Protein AF-A0A9X0CI21-F1 (afdb_monomer)

Mean predicted aligned error: 13.17 Å

Sequence (193 aa):
MKWKICEPADLVSYDFPSFCSVNTGLNKTSPVLNCKDLKQKAPTRASGVYWIDPDGGSHGNAFQAYCDQQTDVPLSETQYEAMDGNLWRTIGDEFLIKSNINNWIACKFEDTRGIVRQISCKLVKQVSKQCAGVPNSLKIGHPYGPSLSGSTGVYYLFDGYTGEDWPVHDPCGKGQPNQLKGVANPHGNVFKR

Solvent-accessible surface area (backbone atoms only — not comparable to full-atom values): 11444 Å² total; per-residue (Å²): 133,88,86,83,91,81,81,95,77,92,83,87,89,90,88,83,77,94,64,76,83,72,61,60,16,74,38,59,94,33,45,23,54,37,54,66,53,40,40,72,78,40,65,85,48,71,56,45,77,28,20,30,26,76,83,72,69,75,51,86,77,38,42,80,43,79,29,74,50,59,51,58,76,56,92,47,92,86,46,76,59,55,47,40,73,70,58,54,70,72,65,47,65,36,36,35,38,46,34,79,24,22,45,21,35,40,32,31,66,48,101,62,101,58,75,66,35,46,30,56,50,43,75,73,42,71,61,39,74,74,43,79,62,61,43,42,34,40,44,60,86,46,98,63,39,42,34,34,23,39,98,69,32,34,31,37,41,74,32,89,46,86,87,64,84,63,61,29,43,6,29,67,18,64,63,42,93,55,34,42,76,95,56,81,82,74,52,69,49,81,45,79,62

pLDDT: mean 75.66, std 18.5, range [22.86, 96.94]

Radius of gyration: 19.43 Å; Cα contacts (8 Å, |Δi|>4): 382; chains: 1; bounding box: 43×48×56 Å

Structure (mmCIF, N/CA/C/O backbone):
data_AF-A0A9X0CI21-F1
#
_entry.id   AF-A0A9X0CI21-F1
#
loop_
_atom_site.group_PDB
_atom_site.id
_atom_site.type_symbol
_atom_site.label_atom_id
_atom_site.label_alt_id
_atom_site.label_comp_id
_atom_site.label_asym_id
_atom_site.label_entity_id
_atom_site.label_seq_id
_atom_site.pdbx_PDB_ins_code
_atom_site.Cartn_x
_atom_site.Cartn_y
_atom_site.Cartn_z
_atom_site.occupancy
_atom_site.B_iso_or_equiv
_atom_site.auth_seq_id
_atom_site.auth_comp_id
_atom_site.auth_asym_id
_atom_site.auth_atom_id
_atom_site.pdbx_PDB_model_num
ATOM 1 N N . MET A 1 1 ? 2.133 -9.269 -3.335 1.00 32.09 1 MET A N 1
ATOM 2 C CA . MET A 1 1 ? 3.587 -9.532 -3.480 1.00 32.09 1 MET A CA 1
ATOM 3 C C . MET A 1 1 ? 3.944 -10.816 -2.739 1.00 32.09 1 MET A C 1
ATOM 5 O O . MET A 1 1 ? 3.747 -10.849 -1.531 1.00 32.09 1 MET A O 1
ATOM 9 N N . LYS A 1 2 ? 4.398 -11.860 -3.450 1.00 26.00 2 LYS A N 1
ATOM 10 C CA . LYS A 1 2 ? 5.177 -13.027 -2.968 1.00 26.00 2 LYS A CA 1
ATOM 11 C C . LYS A 1 2 ? 5.445 -13.986 -4.144 1.00 26.00 2 LYS A C 1
ATOM 13 O O . LYS A 1 2 ? 4.752 -13.924 -5.151 1.00 26.00 2 LYS A O 1
ATOM 18 N N . TRP A 1 3 ? 6.480 -14.810 -4.009 1.00 24.28 3 TRP A N 1
ATOM 19 C CA . TRP A 1 3 ? 7.202 -15.536 -5.063 1.00 24.28 3 TRP A CA 1
ATOM 20 C C . TRP A 1 3 ? 6.944 -17.053 -5.031 1.00 24.28 3 TRP A C 1
ATOM 22 O O . TRP A 1 3 ? 6.635 -17.613 -3.980 1.00 24.28 3 TRP A O 1
ATOM 32 N N . LYS A 1 4 ? 7.118 -17.717 -6.182 1.00 22.86 4 LYS A N 1
ATOM 33 C CA . LYS A 1 4 ? 7.160 -19.180 -6.349 1.00 22.86 4 LYS A CA 1
ATOM 34 C C . LYS A 1 4 ? 8.158 -19.522 -7.465 1.00 22.86 4 LYS A C 1
ATOM 36 O O . LYS A 1 4 ? 8.262 -18.773 -8.430 1.00 22.86 4 LYS A O 1
ATOM 41 N N . ILE A 1 5 ? 8.887 -20.626 -7.317 1.00 24.45 5 ILE A N 1
ATOM 42 C CA . ILE A 1 5 ? 9.798 -21.170 -8.335 1.00 24.45 5 ILE A CA 1
ATOM 43 C C . ILE A 1 5 ? 8.998 -22.169 -9.181 1.00 24.45 5 ILE A C 1
ATOM 45 O O . ILE A 1 5 ? 8.365 -23.059 -8.611 1.00 24.45 5 ILE A O 1
ATOM 49 N N . CYS A 1 6 ? 9.016 -22.019 -10.507 1.00 25.72 6 CYS A N 1
ATOM 50 C CA . CYS A 1 6 ? 8.524 -23.027 -11.450 1.00 25.72 6 CYS A CA 1
ATOM 51 C C . CYS A 1 6 ? 9.632 -23.377 -12.452 1.00 25.72 6 CYS A C 1
ATOM 53 O O . CYS A 1 6 ? 10.374 -22.500 -12.896 1.00 25.72 6 CYS A O 1
ATOM 55 N N . GLU A 1 7 ? 9.745 -24.673 -12.737 1.00 24.59 7 GLU A N 1
ATOM 56 C CA . GLU A 1 7 ? 10.799 -25.323 -13.521 1.00 24.59 7 GLU A CA 1
ATOM 57 C C . GLU A 1 7 ? 10.553 -25.267 -15.047 1.00 24.59 7 GLU A C 1
ATOM 59 O O . GLU A 1 7 ? 9.430 -25.004 -15.482 1.00 24.59 7 GLU A O 1
ATOM 64 N N . PRO A 1 8 ? 11.596 -25.479 -15.876 1.00 30.31 8 PRO A N 1
ATOM 65 C CA . PRO A 1 8 ? 11.581 -25.135 -17.295 1.00 30.31 8 PRO A CA 1
ATOM 66 C C . PRO A 1 8 ? 11.085 -26.296 -18.171 1.00 30.31 8 PRO A C 1
ATOM 68 O O . PRO A 1 8 ? 11.867 -27.183 -18.505 1.00 30.31 8 PRO A O 1
ATOM 71 N N . ALA A 1 9 ? 9.813 -26.289 -18.589 1.00 29.08 9 ALA A N 1
ATOM 72 C CA . ALA A 1 9 ? 9.318 -27.270 -19.570 1.00 29.08 9 ALA A CA 1
ATOM 73 C C . ALA A 1 9 ? 8.378 -26.739 -20.676 1.00 29.08 9 ALA A C 1
ATOM 75 O O . ALA A 1 9 ? 8.116 -27.473 -21.623 1.00 29.08 9 ALA A O 1
ATOM 76 N N . ASP A 1 10 ? 7.934 -25.479 -20.659 1.00 35.75 10 ASP A N 1
ATOM 77 C CA . ASP A 1 10 ? 6.819 -25.050 -21.530 1.00 35.75 10 ASP A CA 1
ATOM 78 C C . ASP A 1 10 ? 7.222 -24.198 -22.754 1.00 35.75 10 ASP A C 1
ATOM 80 O O . ASP A 1 10 ? 6.633 -23.149 -23.009 1.00 35.75 10 ASP A O 1
ATOM 84 N N . LEU A 1 11 ? 8.215 -24.619 -23.549 1.00 33.78 11 LEU A N 1
ATOM 85 C CA . LEU A 1 11 ? 8.591 -23.907 -24.785 1.00 33.78 11 LEU A CA 1
ATOM 86 C C . LEU A 1 11 ? 8.573 -24.811 -26.024 1.00 33.78 11 LEU A C 1
ATOM 88 O O . LEU A 1 11 ? 9.593 -25.420 -26.331 1.00 33.78 11 LEU A O 1
ATOM 92 N N . VAL A 1 12 ? 7.483 -24.801 -26.808 1.00 35.25 12 VAL A N 1
ATOM 93 C CA . VAL A 1 12 ? 7.583 -25.017 -28.267 1.00 35.25 12 VAL A CA 1
ATOM 94 C C . VAL A 1 12 ? 6.461 -24.333 -29.073 1.00 35.25 12 VAL A C 1
ATOM 96 O O . VAL A 1 12 ? 5.280 -24.607 -28.872 1.00 35.25 12 VAL A O 1
ATOM 99 N N . SER A 1 13 ? 6.888 -23.564 -30.083 1.00 30.58 13 SER A N 1
ATOM 100 C CA . SER A 1 13 ? 6.368 -23.474 -31.468 1.00 30.58 13 SER A CA 1
ATOM 101 C C . SER A 1 13 ? 5.940 -22.087 -31.987 1.00 30.58 13 SER A C 1
ATOM 103 O O . SER A 1 13 ? 5.647 -21.171 -31.228 1.00 30.58 13 SER A O 1
ATOM 105 N N . TYR A 1 14 ? 6.065 -21.950 -33.312 1.00 35.56 14 TYR A N 1
ATOM 106 C CA . TYR A 1 14 ? 6.518 -20.797 -34.096 1.00 35.56 14 TYR A CA 1
ATOM 107 C C . TYR A 1 14 ? 5.378 -20.009 -34.767 1.00 35.56 14 TYR A C 1
ATOM 109 O O . TYR A 1 14 ? 4.447 -20.628 -35.268 1.00 35.56 14 TYR A O 1
ATOM 117 N N . ASP A 1 15 ? 5.500 -18.673 -34.814 1.00 35.25 15 ASP A N 1
ATOM 118 C CA . ASP A 1 15 ? 5.415 -17.780 -36.000 1.00 35.25 15 ASP A CA 1
ATOM 119 C C . ASP A 1 15 ? 4.960 -16.350 -35.620 1.00 35.25 15 ASP A C 1
ATOM 121 O O . ASP A 1 15 ? 4.233 -16.181 -34.647 1.00 35.25 15 ASP A O 1
ATOM 125 N N . PHE A 1 16 ? 5.380 -15.349 -36.420 1.00 29.05 16 PHE A N 1
ATOM 126 C CA . PHE A 1 16 ? 5.084 -13.887 -36.422 1.00 29.05 16 PHE A CA 1
ATOM 127 C C . PHE A 1 16 ? 6.253 -12.929 -36.056 1.00 29.05 16 PHE A C 1
ATOM 129 O O . PHE A 1 16 ? 7.199 -13.317 -35.375 1.00 29.05 16 PHE A O 1
ATOM 136 N N . PRO A 1 17 ? 6.275 -11.713 -36.660 1.00 34.09 17 PRO A N 1
ATOM 137 C CA . PRO A 1 17 ? 7.433 -11.093 -37.308 1.00 34.09 17 PRO A CA 1
ATOM 138 C C . PRO A 1 17 ? 8.484 -10.611 -36.313 1.00 34.09 17 PRO A C 1
ATOM 140 O O . PRO A 1 17 ? 8.159 -10.318 -35.171 1.00 34.09 17 PRO A O 1
ATOM 143 N N . SER A 1 18 ? 9.727 -10.495 -36.791 1.00 36.78 18 SER A N 1
ATOM 144 C CA . SER A 1 18 ? 10.944 -10.082 -36.076 1.00 36.78 18 SER A CA 1
ATOM 145 C C . SER A 1 18 ? 10.755 -8.931 -35.070 1.00 36.78 18 SER A C 1
ATOM 147 O O . SER A 1 18 ? 11.157 -7.794 -35.313 1.00 36.78 18 SER A O 1
ATOM 149 N N . PHE A 1 19 ? 10.234 -9.244 -33.889 1.00 38.03 19 PHE A N 1
ATOM 150 C CA . PHE A 1 19 ? 10.570 -8.545 -32.666 1.00 38.03 19 PHE A CA 1
ATOM 151 C C . PHE A 1 19 ? 11.939 -9.082 -32.279 1.00 38.03 19 PHE A C 1
ATOM 153 O O . PHE A 1 19 ? 12.081 -10.275 -32.013 1.00 38.03 19 PHE A O 1
ATOM 160 N N . CYS A 1 20 ? 12.965 -8.227 -32.274 1.00 32.81 20 CYS A N 1
ATOM 161 C CA . CYS A 1 20 ? 14.177 -8.546 -31.531 1.00 32.81 20 CYS A CA 1
ATOM 162 C C . CYS A 1 20 ? 13.730 -9.082 -30.171 1.00 32.81 20 CYS A C 1
ATOM 164 O O . CYS A 1 20 ? 12.991 -8.393 -29.467 1.00 32.81 20 CYS A O 1
ATOM 166 N N . SER A 1 21 ? 14.126 -10.303 -29.815 1.00 46.44 21 SER A N 1
ATOM 167 C CA . SER A 1 21 ? 13.971 -10.806 -28.456 1.00 46.44 21 SER A CA 1
ATOM 168 C C . SER A 1 21 ? 14.761 -9.872 -27.550 1.00 46.44 21 SER A C 1
ATOM 170 O O . SER A 1 21 ? 15.965 -10.030 -27.360 1.00 46.44 21 SER A O 1
ATOM 172 N N . VAL A 1 22 ? 14.096 -8.829 -27.054 1.00 54.47 22 VAL A N 1
ATOM 173 C CA . VAL A 1 22 ? 14.652 -7.870 -26.112 1.00 54.47 22 VAL A CA 1
ATOM 174 C C . VAL A 1 22 ? 14.866 -8.668 -24.830 1.00 54.47 22 VAL A C 1
ATOM 176 O O . VAL A 1 22 ? 13.959 -8.817 -24.012 1.00 54.47 22 VAL A O 1
ATOM 179 N N . ASN A 1 23 ? 16.056 -9.253 -24.674 1.00 65.75 23 ASN A N 1
ATOM 180 C CA . ASN A 1 23 ? 16.485 -9.981 -23.472 1.00 65.75 23 ASN A CA 1
ATOM 181 C C . ASN A 1 23 ? 16.651 -9.050 -22.253 1.00 65.75 23 ASN A C 1
ATOM 183 O O . ASN A 1 23 ? 17.141 -9.465 -21.204 1.00 65.75 23 ASN A O 1
ATOM 187 N N . THR A 1 24 ? 16.235 -7.789 -22.377 1.00 77.06 24 THR A N 1
ATOM 188 C CA . THR A 1 24 ? 16.263 -6.789 -21.317 1.00 77.06 24 THR A CA 1
ATOM 189 C C . THR A 1 24 ? 15.336 -7.189 -20.173 1.00 77.06 24 THR A C 1
ATOM 191 O O . THR A 1 24 ? 14.227 -7.686 -20.373 1.00 77.06 24 THR A O 1
ATOM 194 N N . GLY A 1 25 ? 15.833 -7.007 -18.957 1.00 80.12 25 GLY A N 1
ATOM 195 C CA . GLY A 1 25 ? 15.203 -7.425 -17.717 1.00 80.12 25 GLY A CA 1
ATOM 196 C C . GLY A 1 25 ? 15.332 -8.921 -17.417 1.00 80.12 25 GLY A C 1
ATOM 197 O O . GLY A 1 25 ? 14.975 -9.319 -16.318 1.00 80.12 25 GLY A O 1
ATOM 198 N N . LEU A 1 26 ? 15.837 -9.778 -18.314 1.00 87.56 26 LEU A N 1
ATOM 199 C CA . LEU A 1 26 ? 15.910 -11.226 -18.040 1.00 87.56 26 LEU A CA 1
ATOM 200 C C . LEU A 1 26 ? 17.161 -11.660 -17.274 1.00 87.56 26 LEU A C 1
ATOM 202 O O . LEU A 1 26 ? 17.156 -12.712 -16.638 1.00 87.56 26 LEU A O 1
ATOM 206 N N . ASN A 1 27 ? 18.230 -10.867 -17.310 1.00 87.38 27 ASN A N 1
ATOM 207 C CA . ASN A 1 27 ? 19.481 -11.181 -16.628 1.00 87.38 27 ASN A CA 1
ATOM 208 C C . ASN A 1 27 ? 20.148 -9.919 -16.063 1.00 87.38 27 ASN A C 1
ATOM 210 O O . ASN A 1 27 ? 19.870 -8.800 -16.496 1.00 87.38 27 ASN A O 1
ATOM 214 N N . LYS A 1 28 ? 21.063 -10.123 -15.108 1.00 88.06 28 LYS A N 1
ATOM 215 C CA . LYS A 1 28 ? 21.782 -9.043 -14.418 1.00 88.06 28 LYS A CA 1
ATOM 216 C C . LYS A 1 28 ? 22.636 -8.192 -15.355 1.00 88.06 28 LYS A C 1
ATOM 218 O O . LYS A 1 28 ? 22.868 -7.030 -15.071 1.00 88.06 28 LYS A O 1
ATOM 223 N N . THR A 1 29 ? 23.103 -8.760 -16.462 1.00 87.44 29 THR A N 1
ATOM 224 C CA . THR A 1 29 ? 23.921 -8.062 -17.466 1.00 87.44 29 THR A CA 1
ATOM 225 C C . THR A 1 29 ? 23.095 -7.239 -18.455 1.00 87.44 29 THR A C 1
ATOM 227 O O . THR A 1 29 ? 23.652 -6.590 -19.333 1.00 87.44 29 THR A O 1
ATOM 230 N N . SER A 1 30 ? 21.767 -7.282 -18.367 1.00 87.25 30 SER A N 1
ATOM 231 C CA . SER A 1 30 ? 20.859 -6.518 -19.222 1.00 87.25 30 SER A CA 1
ATOM 232 C C . SER A 1 30 ? 19.630 -6.071 -18.427 1.00 87.25 30 SER A C 1
ATOM 234 O O . SER A 1 30 ? 18.512 -6.445 -18.789 1.00 87.25 30 SER A O 1
ATOM 236 N N . PRO A 1 31 ? 19.796 -5.314 -17.328 1.00 88.69 31 PRO A N 1
ATOM 237 C CA . PRO A 1 31 ? 18.670 -4.847 -16.536 1.00 88.69 31 PRO A CA 1
ATOM 238 C C . PRO A 1 31 ? 17.878 -3.763 -17.284 1.00 88.69 31 PRO A C 1
ATOM 240 O O . PRO A 1 31 ? 18.378 -3.108 -18.199 1.00 88.69 31 PRO A O 1
ATOM 243 N N . VAL A 1 32 ? 16.618 -3.577 -16.905 1.00 87.88 32 VAL A N 1
ATOM 244 C CA . VAL A 1 32 ? 15.828 -2.390 -17.278 1.00 87.88 32 VAL A CA 1
ATOM 245 C C . VAL A 1 32 ? 15.965 -1.313 -16.209 1.00 87.88 32 VAL A C 1
ATOM 247 O O . VAL A 1 32 ? 16.227 -1.629 -15.055 1.00 87.88 32 VAL A O 1
ATOM 250 N N . LEU A 1 33 ? 15.694 -0.050 -16.542 1.00 83.88 33 LEU A N 1
ATOM 251 C CA . LEU A 1 33 ? 15.737 1.022 -15.535 1.00 83.88 33 LEU A CA 1
ATOM 252 C C . LEU A 1 33 ? 14.663 0.842 -14.453 1.00 83.88 33 LEU A C 1
ATOM 254 O O . LEU A 1 33 ? 14.859 1.146 -13.283 1.00 83.88 33 LEU A O 1
ATOM 258 N N . ASN A 1 34 ? 13.484 0.370 -14.852 1.00 83.25 34 ASN A N 1
ATOM 259 C CA . ASN A 1 34 ? 12.353 0.072 -13.979 1.00 83.25 34 ASN A CA 1
ATOM 260 C C . ASN A 1 34 ? 11.300 -0.723 -14.765 1.00 83.25 34 ASN A C 1
ATOM 262 O O . ASN A 1 34 ? 11.395 -0.909 -15.978 1.00 83.25 34 ASN A O 1
ATOM 266 N N . CYS A 1 35 ? 10.250 -1.174 -14.085 1.00 84.44 35 CYS A N 1
ATOM 267 C CA . CYS A 1 35 ? 9.180 -1.948 -14.714 1.00 84.44 35 CYS A CA 1
ATOM 268 C C . CYS A 1 35 ? 8.395 -1.178 -15.789 1.00 84.44 35 CYS A C 1
ATOM 270 O O . CYS A 1 35 ? 7.867 -1.795 -16.716 1.00 84.44 35 CYS A O 1
ATOM 272 N N . LYS A 1 36 ? 8.353 0.159 -15.707 1.00 81.50 36 LYS A N 1
ATOM 273 C CA . LYS A 1 36 ? 7.734 1.009 -16.733 1.00 81.50 36 LYS A CA 1
ATOM 274 C C . LYS A 1 36 ? 8.590 1.052 -18.002 1.00 81.50 36 LYS A C 1
ATOM 276 O O . LYS A 1 36 ? 8.045 0.937 -19.094 1.00 81.50 36 LYS A O 1
ATOM 281 N N . ASP A 1 37 ? 9.909 1.155 -17.857 1.00 82.44 37 ASP A N 1
ATOM 282 C CA . ASP A 1 37 ? 10.872 1.035 -18.958 1.00 82.44 37 ASP A CA 1
ATOM 283 C C . ASP A 1 37 ? 10.754 -0.336 -19.649 1.00 82.44 37 ASP A C 1
ATOM 285 O O . ASP A 1 37 ? 10.684 -0.411 -20.876 1.00 82.44 37 ASP A O 1
ATOM 289 N N . LEU A 1 38 ? 10.600 -1.414 -18.869 1.00 83.94 38 LEU A N 1
ATOM 290 C CA . LEU A 1 38 ? 10.323 -2.751 -19.406 1.00 83.94 38 LEU A CA 1
ATOM 291 C C . LEU A 1 38 ? 9.031 -2.802 -20.226 1.00 83.94 38 LEU A C 1
ATOM 293 O O . LEU A 1 38 ? 9.052 -3.333 -21.333 1.00 83.94 38 LEU A O 1
ATOM 297 N N . LYS A 1 39 ? 7.931 -2.218 -19.731 1.00 81.06 39 LYS A N 1
ATOM 298 C CA . LYS A 1 39 ? 6.647 -2.196 -20.454 1.00 81.06 39 LYS A CA 1
ATOM 299 C C . LYS A 1 39 ? 6.743 -1.434 -21.772 1.00 81.06 39 LYS A C 1
ATOM 301 O O . LYS A 1 39 ? 6.116 -1.819 -22.751 1.00 81.06 39 LYS A O 1
ATOM 306 N N . GLN A 1 40 ? 7.522 -0.356 -21.809 1.00 79.12 40 GLN A N 1
ATOM 307 C CA . GLN A 1 40 ? 7.718 0.438 -23.023 1.00 79.12 40 GLN A CA 1
ATOM 308 C C . GLN A 1 40 ? 8.583 -0.294 -24.052 1.00 79.12 40 GLN A C 1
ATOM 310 O O . GLN A 1 40 ? 8.248 -0.313 -25.234 1.00 79.12 40 GLN A O 1
ATOM 315 N N . LYS A 1 41 ? 9.680 -0.915 -23.604 1.00 79.06 41 LYS A N 1
ATOM 316 C CA . LYS A 1 41 ? 10.631 -1.623 -24.474 1.00 79.06 41 LYS A CA 1
ATOM 317 C C . LYS A 1 41 ? 10.140 -3.002 -24.911 1.00 79.06 41 LYS A C 1
ATOM 319 O O . LYS A 1 41 ? 10.513 -3.464 -25.985 1.00 79.06 41 LYS A O 1
ATOM 324 N N . ALA A 1 42 ? 9.322 -3.660 -24.094 1.00 81.06 42 ALA A N 1
ATOM 325 C CA . ALA A 1 42 ? 8.779 -4.985 -24.362 1.00 81.06 42 ALA A CA 1
ATOM 326 C C . ALA A 1 42 ? 7.291 -5.077 -23.946 1.00 81.06 42 ALA A C 1
ATOM 328 O O . ALA A 1 42 ? 6.963 -5.748 -22.965 1.00 81.06 42 ALA A O 1
ATOM 329 N N . PRO A 1 43 ? 6.366 -4.441 -24.695 1.00 78.62 43 PRO A N 1
ATOM 330 C CA . PRO A 1 43 ? 4.954 -4.312 -24.304 1.00 78.62 43 PRO A CA 1
ATOM 331 C C . PRO A 1 43 ? 4.204 -5.635 -24.137 1.00 78.62 43 PRO A C 1
ATOM 333 O O . PRO A 1 43 ? 3.231 -5.699 -23.381 1.00 78.62 43 PRO A O 1
ATOM 336 N N . THR A 1 44 ? 4.657 -6.677 -24.837 1.00 80.25 44 THR A N 1
ATOM 337 C CA . THR A 1 44 ? 4.085 -8.029 -24.827 1.00 80.25 44 THR A CA 1
ATOM 338 C C . THR A 1 44 ? 4.626 -8.909 -23.702 1.00 80.25 44 THR A C 1
ATOM 340 O O . THR A 1 44 ? 4.145 -10.029 -23.536 1.00 80.25 44 THR A O 1
ATOM 343 N N . ARG A 1 45 ? 5.618 -8.450 -22.922 1.00 81.81 45 ARG A N 1
ATOM 344 C CA . ARG A 1 45 ? 6.127 -9.245 -21.802 1.00 81.81 45 ARG A CA 1
ATOM 345 C C . ARG A 1 45 ? 5.068 -9.385 -20.722 1.00 81.81 45 ARG A C 1
ATOM 347 O O . ARG A 1 45 ? 4.471 -8.405 -20.289 1.00 81.81 45 ARG A O 1
ATOM 354 N N . ALA A 1 46 ? 4.873 -10.623 -20.286 1.00 84.75 46 ALA A N 1
ATOM 355 C CA . ALA A 1 46 ? 3.995 -10.946 -19.177 1.00 84.75 46 ALA A CA 1
ATOM 356 C C . ALA A 1 46 ? 4.541 -10.383 -17.857 1.00 84.75 46 ALA A C 1
ATOM 358 O O . ALA A 1 46 ? 5.743 -10.119 -17.718 1.00 84.75 46 ALA A O 1
ATOM 359 N N . SER A 1 47 ? 3.656 -10.241 -16.872 1.00 81.62 47 SER A N 1
ATOM 360 C CA . SER A 1 47 ? 4.061 -9.937 -15.503 1.00 81.62 47 SER A CA 1
ATOM 361 C C . SER A 1 47 ? 5.009 -11.022 -14.984 1.00 81.62 47 SER A C 1
ATOM 363 O O . SER A 1 47 ? 4.862 -12.202 -15.305 1.00 81.62 47 SER A O 1
ATOM 365 N N . GLY A 1 48 ? 6.028 -10.634 -14.222 1.00 81.44 48 GLY A N 1
ATOM 366 C CA . GLY A 1 48 ? 7.085 -11.562 -13.826 1.00 81.44 48 GLY A CA 1
ATOM 367 C C . GLY A 1 48 ? 8.235 -10.891 -13.094 1.00 81.44 48 GLY A C 1
ATOM 368 O O . GLY A 1 48 ? 8.221 -9.684 -12.868 1.00 81.44 48 GLY A O 1
ATOM 369 N N . VAL A 1 49 ? 9.235 -11.677 -12.698 1.00 85.06 49 VAL A N 1
ATOM 370 C CA . VAL A 1 49 ? 10.439 -11.160 -12.038 1.00 85.06 49 VAL A CA 1
ATOM 371 C C . VAL A 1 49 ? 11.485 -10.785 -13.083 1.00 85.06 49 VAL A C 1
ATOM 373 O O . VAL A 1 49 ? 11.858 -11.614 -13.910 1.00 85.06 49 VAL A O 1
ATOM 376 N N . TYR A 1 50 ? 11.985 -9.554 -13.005 1.00 87.00 50 TYR A N 1
ATOM 377 C CA . TYR A 1 50 ? 12.954 -8.985 -13.937 1.00 87.00 50 TYR A CA 1
ATOM 378 C C . TYR A 1 50 ? 14.084 -8.262 -13.200 1.00 87.00 50 TYR A C 1
ATOM 380 O O . TYR A 1 50 ? 13.925 -7.848 -12.055 1.00 87.00 50 TYR A O 1
ATOM 388 N N . TRP A 1 51 ? 15.225 -8.105 -13.862 1.00 91.38 51 TRP A N 1
ATOM 389 C CA . TRP A 1 51 ? 16.383 -7.353 -13.394 1.00 91.38 51 TRP A CA 1
ATOM 390 C C . TRP A 1 51 ? 16.198 -5.859 -13.635 1.00 91.38 51 TRP A C 1
ATOM 392 O O . TRP A 1 51 ? 15.995 -5.432 -14.772 1.00 91.38 51 TRP A O 1
ATOM 402 N N . ILE A 1 52 ? 16.284 -5.090 -12.556 1.00 88.25 52 ILE A N 1
ATOM 403 C CA . ILE A 1 52 ? 16.107 -3.646 -12.506 1.00 88.25 52 ILE A CA 1
ATOM 404 C C . ILE A 1 52 ? 17.415 -2.986 -12.077 1.00 88.25 52 ILE A C 1
ATOM 406 O O . ILE A 1 52 ? 18.061 -3.439 -11.132 1.00 88.25 52 ILE A O 1
ATOM 410 N N . ASP A 1 53 ? 17.765 -1.902 -12.750 1.00 90.19 53 ASP A N 1
ATOM 411 C CA . ASP A 1 53 ? 18.913 -1.054 -12.463 1.00 90.19 53 ASP A CA 1
ATOM 412 C C . ASP A 1 53 ? 18.496 0.424 -12.558 1.00 90.19 53 ASP A C 1
ATOM 414 O O . ASP A 1 53 ? 18.571 1.023 -13.632 1.00 90.19 53 ASP A O 1
ATOM 418 N N . PRO A 1 54 ? 17.972 1.009 -11.465 1.00 86.38 54 PRO A N 1
ATOM 419 C CA . PRO A 1 54 ? 17.381 2.344 -11.497 1.00 86.38 54 PRO A CA 1
ATOM 420 C C . PRO A 1 54 ? 18.357 3.479 -11.795 1.00 86.38 54 PRO A C 1
ATOM 422 O O . PRO A 1 54 ? 17.917 4.520 -12.282 1.00 86.38 54 PRO A O 1
ATOM 425 N N . ASP A 1 55 ? 19.646 3.311 -11.483 1.00 84.38 55 ASP A N 1
ATOM 426 C CA . ASP A 1 55 ? 20.652 4.348 -11.729 1.00 84.38 55 ASP A CA 1
ATOM 427 C C . ASP A 1 55 ? 21.246 4.274 -13.146 1.00 84.38 55 ASP A C 1
ATOM 429 O O . ASP A 1 55 ? 21.813 5.259 -13.624 1.00 84.38 55 ASP A O 1
ATOM 433 N N . GLY A 1 56 ? 21.053 3.143 -13.839 1.00 80.50 56 GLY A N 1
ATOM 434 C CA . GLY A 1 56 ? 21.491 2.923 -15.216 1.00 80.50 56 GLY A CA 1
ATOM 435 C C . GLY A 1 56 ? 23.011 2.901 -15.390 1.00 80.50 56 GLY A C 1
ATOM 436 O O . GLY A 1 56 ? 23.493 3.050 -16.515 1.00 80.50 56 GLY A O 1
ATOM 437 N N . GLY A 1 57 ? 23.756 2.776 -14.291 1.00 80.38 57 GLY A N 1
ATOM 438 C CA . GLY A 1 57 ? 25.206 2.782 -14.241 1.00 80.38 57 GLY A CA 1
ATOM 439 C C . GLY A 1 57 ? 25.790 1.377 -14.350 1.00 80.38 57 GLY A C 1
ATOM 440 O O . GLY A 1 57 ? 25.548 0.635 -15.301 1.00 80.38 57 GLY A O 1
ATOM 441 N N . SER A 1 58 ? 26.647 1.020 -13.395 1.00 86.62 58 SER A N 1
ATOM 442 C CA . SER A 1 58 ? 27.220 -0.325 -13.348 1.00 86.62 58 SER A CA 1
ATOM 443 C C . SER A 1 58 ? 26.175 -1.317 -12.860 1.00 86.62 58 SER A C 1
ATOM 445 O O . SER A 1 58 ? 25.763 -1.241 -11.712 1.00 86.62 58 SER A O 1
ATOM 447 N N . HIS A 1 59 ? 25.882 -2.352 -13.646 1.00 85.94 59 HIS A N 1
ATOM 448 C CA . HIS A 1 59 ? 24.885 -3.372 -13.293 1.00 85.94 59 HIS A CA 1
ATOM 449 C C . HIS A 1 59 ? 25.242 -4.240 -12.067 1.00 85.94 59 HIS A C 1
ATOM 451 O O . HIS A 1 59 ? 24.526 -5.185 -11.726 1.00 85.94 59 HIS A O 1
ATOM 457 N N . GLY A 1 60 ? 26.359 -3.964 -11.384 1.00 85.38 60 GLY A N 1
ATOM 458 C CA . GLY A 1 60 ? 26.756 -4.643 -10.152 1.00 85.38 60 GLY A CA 1
ATOM 459 C C . GLY A 1 60 ? 25.705 -4.539 -9.041 1.00 85.38 60 GLY A C 1
ATOM 460 O O . GLY A 1 60 ? 25.531 -5.504 -8.288 1.00 85.38 60 GLY A O 1
ATOM 461 N N . ASN A 1 61 ? 24.968 -3.427 -8.991 1.00 81.75 61 ASN A N 1
ATOM 462 C CA . ASN A 1 61 ? 23.889 -3.157 -8.035 1.00 81.75 61 ASN A CA 1
ATOM 463 C C . ASN A 1 61 ? 22.478 -3.476 -8.569 1.00 81.75 61 ASN A C 1
ATOM 465 O O . ASN A 1 61 ? 21.508 -3.303 -7.831 1.00 81.75 61 ASN A O 1
ATOM 469 N N . ALA A 1 62 ? 22.350 -3.979 -9.801 1.00 86.62 62 ALA A N 1
ATOM 470 C CA . ALA A 1 62 ? 21.062 -4.395 -10.338 1.00 86.62 62 ALA A CA 1
ATOM 471 C C . ALA A 1 62 ? 20.442 -5.508 -9.476 1.00 86.62 62 ALA A C 1
ATOM 473 O O . ALA A 1 62 ? 21.141 -6.409 -8.991 1.00 86.62 62 ALA A O 1
ATOM 474 N N . PHE A 1 63 ? 19.121 -5.469 -9.318 1.00 83.00 63 PHE A N 1
ATOM 475 C CA . PHE A 1 63 ? 18.363 -6.368 -8.448 1.00 83.00 63 PHE A CA 1
ATOM 476 C C . PHE A 1 63 ? 17.103 -6.894 -9.134 1.00 83.00 63 PHE A C 1
ATOM 478 O O . PHE A 1 63 ? 16.618 -6.320 -10.103 1.00 83.00 63 PHE A O 1
ATOM 485 N N . GLN A 1 64 ? 16.555 -8.000 -8.636 1.00 86.31 64 GLN A N 1
ATOM 486 C CA . GLN A 1 64 ? 15.316 -8.559 -9.167 1.00 86.31 64 GLN A CA 1
ATOM 487 C C . GLN A 1 64 ? 14.088 -7.920 -8.511 1.00 86.31 64 GLN A C 1
ATOM 489 O O . GLN A 1 64 ? 13.992 -7.863 -7.286 1.00 86.31 64 GLN A O 1
ATOM 494 N N . ALA A 1 65 ? 13.121 -7.499 -9.323 1.00 78.44 65 ALA A N 1
ATOM 495 C CA . ALA A 1 65 ? 11.816 -7.027 -8.874 1.00 78.44 65 ALA A CA 1
ATOM 496 C C . ALA A 1 65 ? 10.697 -7.682 -9.687 1.00 78.44 65 ALA A C 1
ATOM 498 O O . ALA A 1 65 ? 10.883 -8.033 -10.852 1.00 78.44 65 ALA A O 1
ATOM 499 N N . TYR A 1 66 ? 9.520 -7.835 -9.080 1.00 80.00 66 TYR A N 1
ATOM 500 C CA . TYR A 1 66 ? 8.329 -8.221 -9.828 1.00 80.00 66 TYR A CA 1
ATOM 501 C C . TYR A 1 66 ? 7.811 -7.008 -10.596 1.00 80.00 66 TYR A C 1
ATOM 503 O O . TYR A 1 66 ? 7.437 -6.005 -9.989 1.00 80.00 66 TYR A O 1
ATOM 511 N N . CYS A 1 67 ? 7.779 -7.111 -11.917 1.00 80.56 67 CYS A N 1
ATOM 512 C CA . CYS A 1 67 ? 7.124 -6.135 -12.759 1.00 80.56 67 CYS A CA 1
ATOM 513 C C . CYS A 1 67 ? 5.735 -6.611 -13.117 1.00 80.56 67 CYS A C 1
ATOM 515 O O . CYS A 1 67 ? 5.576 -7.617 -13.810 1.00 80.56 67 CYS A O 1
ATOM 517 N N . ASP A 1 68 ? 4.749 -5.836 -12.691 1.00 78.75 68 ASP A N 1
ATOM 518 C CA . ASP A 1 68 ? 3.409 -5.963 -13.217 1.00 78.75 68 ASP A CA 1
ATOM 519 C C . ASP A 1 68 ? 3.346 -5.329 -14.609 1.00 78.75 68 ASP A C 1
ATOM 521 O O . ASP A 1 68 ? 3.645 -4.149 -14.795 1.00 78.75 68 ASP A O 1
ATOM 525 N N . GLN A 1 69 ? 3.046 -6.162 -15.596 1.00 79.94 69 GLN A N 1
ATOM 526 C CA . GLN A 1 69 ? 2.902 -5.792 -16.995 1.00 79.94 69 GLN A CA 1
ATOM 527 C C . GLN A 1 69 ? 1.443 -5.929 -17.458 1.00 79.94 69 GLN A C 1
ATOM 529 O O . GLN A 1 69 ? 1.155 -5.604 -18.614 1.00 79.94 69 GLN A O 1
ATOM 534 N N . GLN A 1 70 ? 0.536 -6.405 -16.596 1.00 73.44 70 GLN A N 1
ATOM 535 C CA . GLN A 1 70 ? -0.899 -6.430 -16.854 1.00 73.44 70 GLN A CA 1
ATOM 536 C C . GLN A 1 70 ? -1.520 -5.095 -16.443 1.00 73.44 70 GLN A C 1
ATOM 538 O O . GLN A 1 70 ? -1.067 -4.424 -15.525 1.00 73.44 70 GLN A O 1
ATOM 543 N N . THR A 1 71 ? -2.550 -4.691 -17.177 1.00 67.81 71 THR A N 1
ATOM 544 C CA . THR A 1 71 ? -3.311 -3.455 -16.928 1.00 67.81 71 THR A CA 1
ATOM 545 C C . THR A 1 71 ? -4.795 -3.730 -16.708 1.00 67.81 71 THR A C 1
ATOM 547 O O . THR A 1 71 ? -5.579 -2.797 -16.512 1.00 67.81 71 THR A O 1
ATOM 550 N N . ASP A 1 72 ? -5.176 -5.005 -16.773 1.00 70.25 72 ASP A N 1
ATOM 551 C CA . ASP A 1 72 ? -6.545 -5.471 -16.633 1.00 70.25 72 ASP A CA 1
ATOM 552 C C . ASP A 1 72 ? -7.000 -5.402 -15.174 1.00 70.25 72 ASP A C 1
ATOM 554 O O . ASP A 1 72 ? -6.201 -5.364 -14.236 1.00 70.25 72 ASP A O 1
ATOM 558 N N . VAL A 1 73 ? -8.317 -5.374 -14.980 1.00 67.88 73 VAL A N 1
ATOM 559 C CA . VAL A 1 73 ? -8.919 -5.403 -13.645 1.00 67.88 73 VAL A CA 1
ATOM 560 C C . VAL A 1 73 ? -8.563 -6.733 -12.966 1.00 67.88 73 VAL A C 1
ATOM 562 O O . VAL A 1 73 ? -8.855 -7.788 -13.537 1.00 67.88 73 VAL A O 1
ATOM 565 N N . PRO A 1 74 ? -8.004 -6.726 -11.743 1.00 69.94 74 PRO A N 1
ATOM 566 C CA . PRO A 1 74 ? -7.801 -7.950 -10.976 1.00 69.94 74 PRO A CA 1
ATOM 567 C C . PRO A 1 74 ? -9.134 -8.678 -10.755 1.00 69.94 74 PRO A C 1
ATOM 569 O O . PRO A 1 74 ? -10.102 -8.081 -10.282 1.00 69.94 74 PRO A O 1
ATOM 572 N N . LEU A 1 75 ? -9.195 -9.972 -11.074 1.00 74.19 75 LEU A N 1
ATOM 573 C CA . LEU A 1 75 ? -10.417 -10.782 -10.958 1.00 74.19 75 LEU A CA 1
ATOM 574 C C . LEU A 1 75 ? -10.585 -11.415 -9.560 1.00 74.19 75 LEU A C 1
ATOM 576 O O . LEU A 1 75 ? -11.614 -12.028 -9.280 1.00 74.19 75 LEU A O 1
ATOM 580 N N . SER A 1 76 ? -9.593 -11.280 -8.670 1.00 75.06 76 SER A N 1
ATOM 581 C CA . SER A 1 76 ? -9.611 -11.814 -7.300 1.00 75.06 76 SER A CA 1
ATOM 582 C C . SER A 1 76 ? -8.730 -11.009 -6.333 1.00 75.06 76 SER A C 1
ATOM 584 O O . SER A 1 76 ? -7.835 -10.282 -6.746 1.00 75.06 76 SER A O 1
ATOM 586 N N . GLU A 1 77 ? -8.933 -11.160 -5.018 1.00 67.69 77 GLU A N 1
ATOM 587 C CA . GLU A 1 77 ? -8.125 -10.456 -3.997 1.00 67.69 77 GLU A CA 1
ATOM 588 C C . GLU A 1 77 ? -6.671 -10.965 -3.910 1.00 67.69 77 GLU A C 1
ATOM 590 O O . GLU A 1 77 ? -5.792 -10.285 -3.382 1.00 67.69 77 GLU A O 1
ATOM 595 N N . THR A 1 78 ? -6.406 -12.167 -4.422 1.00 68.00 78 THR A N 1
ATOM 596 C CA . THR A 1 78 ? -5.068 -12.780 -4.467 1.00 68.00 78 THR A CA 1
ATOM 597 C C . THR A 1 78 ? -4.316 -12.487 -5.762 1.00 68.00 78 THR A C 1
ATOM 599 O O . THR A 1 78 ? -3.162 -12.889 -5.903 1.00 68.00 78 THR A O 1
ATOM 602 N N . GLN A 1 79 ? -4.968 -11.790 -6.687 1.00 67.44 79 GLN A N 1
ATOM 603 C CA . GLN A 1 79 ? -4.364 -11.187 -7.861 1.00 67.44 79 GLN A CA 1
ATOM 604 C C . GLN A 1 79 ? -3.804 -9.823 -7.450 1.00 67.44 79 GLN A C 1
ATOM 606 O O . GLN A 1 79 ? -4.535 -8.918 -7.050 1.00 67.44 79 GLN A O 1
ATOM 611 N N . TYR A 1 80 ? -2.473 -9.742 -7.409 1.00 63.03 80 TYR A N 1
ATOM 612 C CA . TYR A 1 80 ? -1.731 -8.580 -6.907 1.00 63.03 80 TYR A CA 1
ATOM 613 C C . TYR A 1 80 ? -1.437 -7.545 -7.997 1.00 63.03 80 TYR A C 1
ATOM 615 O O . TYR A 1 80 ? -0.611 -6.657 -7.777 1.00 63.03 80 TYR A O 1
ATOM 623 N N . GLU A 1 81 ? -2.060 -7.694 -9.159 1.00 69.62 81 GLU A N 1
ATOM 624 C CA . GLU A 1 81 ? -1.944 -6.787 -10.285 1.00 69.62 81 GLU A CA 1
ATOM 625 C C . GLU A 1 81 ? -2.662 -5.457 -10.004 1.00 69.62 81 GLU A C 1
ATOM 627 O O . GLU A 1 81 ? -3.578 -5.364 -9.180 1.00 69.62 81 GLU A O 1
ATOM 632 N N . ALA A 1 82 ? -2.239 -4.403 -10.693 1.00 66.44 82 ALA A N 1
ATOM 633 C CA . ALA A 1 82 ? -2.846 -3.087 -10.636 1.00 66.44 82 ALA A CA 1
ATOM 634 C C . ALA A 1 82 ? -3.480 -2.739 -11.986 1.00 66.44 82 ALA A C 1
ATOM 636 O O . ALA A 1 82 ? -2.823 -2.689 -13.021 1.00 66.44 82 ALA A O 1
ATOM 637 N N . MET A 1 83 ? -4.772 -2.418 -11.958 1.00 70.06 83 MET A N 1
ATOM 638 C CA . MET A 1 83 ? -5.472 -1.883 -13.126 1.00 70.06 83 MET A CA 1
ATOM 639 C C . MET A 1 83 ? -4.843 -0.558 -13.599 1.00 70.06 83 MET A C 1
ATOM 641 O O . MET A 1 83 ? -4.355 0.226 -12.778 1.00 70.06 83 MET A O 1
ATOM 645 N N . ASP A 1 84 ? -4.928 -0.265 -14.902 1.00 70.06 84 ASP A N 1
ATOM 646 C CA . ASP A 1 84 ? -4.452 0.993 -15.497 1.00 70.06 84 ASP A CA 1
ATOM 647 C C . ASP A 1 84 ? -4.964 2.248 -14.761 1.00 70.06 84 ASP A C 1
ATOM 649 O O . ASP A 1 84 ? -6.166 2.448 -14.568 1.00 70.06 84 ASP A O 1
ATOM 653 N N . GLY A 1 85 ? -4.050 3.144 -14.378 1.00 66.75 85 GLY A N 1
ATOM 654 C CA . GLY A 1 85 ? -4.363 4.343 -13.592 1.00 66.75 85 GLY A CA 1
ATOM 655 C C . GLY A 1 85 ? -5.290 5.362 -14.276 1.00 66.75 85 GLY A C 1
ATOM 656 O O . GLY A 1 85 ? -5.936 6.154 -13.584 1.00 66.75 85 GLY A O 1
ATOM 657 N N . ASN A 1 86 ? -5.393 5.363 -15.607 1.00 69.94 86 ASN A N 1
ATOM 658 C CA . ASN A 1 86 ? -6.384 6.169 -16.324 1.00 69.94 86 ASN A CA 1
ATOM 659 C C .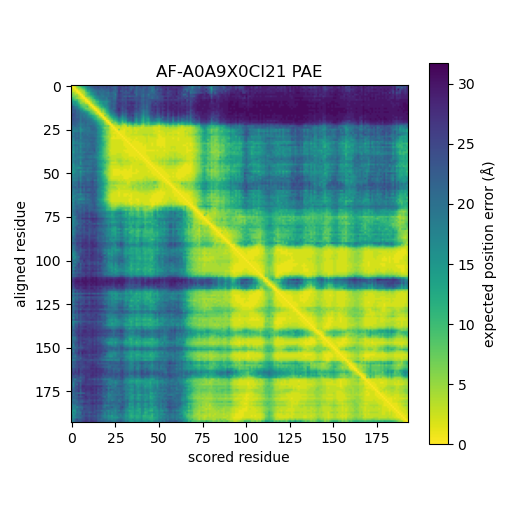 ASN A 1 86 ? -7.770 5.541 -16.201 1.00 69.94 86 ASN A C 1
ATOM 661 O O . ASN A 1 86 ? -8.738 6.260 -15.953 1.00 69.94 86 ASN A O 1
ATOM 665 N N . LEU A 1 87 ? -7.854 4.210 -16.272 1.00 65.88 87 LEU A N 1
ATOM 666 C CA . LEU A 1 87 ? -9.092 3.472 -16.039 1.00 65.88 87 LEU A CA 1
ATOM 667 C C . LEU A 1 87 ? -9.601 3.697 -14.603 1.00 65.88 87 LEU A C 1
ATOM 669 O O . LEU A 1 87 ? -10.786 3.981 -14.413 1.00 65.88 87 LEU A O 1
ATOM 673 N N . TRP A 1 88 ? -8.702 3.755 -13.606 1.00 66.88 88 TRP A N 1
ATOM 674 C CA . TRP A 1 88 ? -9.057 4.132 -12.229 1.00 66.88 88 TRP A CA 1
ATOM 675 C C . TRP A 1 88 ? -9.846 5.440 -12.179 1.00 66.88 88 TRP A C 1
ATOM 677 O O . TRP A 1 88 ? -10.824 5.514 -11.447 1.00 66.88 88 TRP A O 1
ATOM 687 N N . ARG A 1 89 ? -9.483 6.479 -12.939 1.00 65.81 89 ARG A N 1
ATOM 688 C CA . ARG A 1 89 ? -10.173 7.786 -12.889 1.00 65.81 89 ARG A CA 1
ATOM 689 C C . ARG A 1 89 ? -11.612 7.746 -13.403 1.00 65.81 89 ARG A C 1
ATOM 691 O O . ARG A 1 89 ? -12.371 8.647 -13.071 1.00 65.81 89 ARG A O 1
ATOM 698 N N . THR A 1 90 ? -11.974 6.726 -14.175 1.00 67.94 90 THR A N 1
ATOM 699 C CA . THR A 1 90 ? -13.289 6.625 -14.827 1.00 67.94 90 THR A CA 1
ATOM 700 C C . THR A 1 90 ? -14.313 5.803 -14.046 1.00 67.94 90 THR A C 1
ATOM 702 O O . THR A 1 90 ? -15.504 5.958 -14.280 1.00 67.94 90 THR A O 1
ATOM 705 N N . ILE A 1 91 ? -13.866 4.951 -13.116 1.00 62.81 91 ILE A N 1
ATOM 706 C CA . ILE A 1 91 ? -14.725 3.927 -12.494 1.00 62.81 91 ILE A CA 1
ATOM 707 C C . ILE A 1 91 ? -15.421 4.415 -11.215 1.00 62.81 91 ILE A C 1
ATOM 709 O O . ILE A 1 91 ? -16.420 3.828 -10.827 1.00 62.81 91 ILE A O 1
ATOM 713 N N . GLY A 1 92 ? -14.949 5.502 -10.595 1.00 70.69 92 GLY A N 1
ATOM 714 C CA . GLY A 1 92 ? -15.639 6.087 -9.443 1.00 70.69 92 GLY A CA 1
ATOM 715 C C . GLY A 1 92 ? -14.824 7.113 -8.660 1.00 70.69 92 GLY A C 1
ATOM 716 O O . GLY A 1 92 ? -13.738 7.534 -9.077 1.00 70.69 92 GLY A O 1
ATOM 717 N N . ASP A 1 93 ? -15.344 7.526 -7.516 1.00 79.44 93 ASP A N 1
ATOM 718 C CA . ASP A 1 93 ? -14.781 8.532 -6.610 1.00 79.44 93 ASP A CA 1
ATOM 719 C C . ASP A 1 93 ? -14.615 8.010 -5.170 1.00 79.44 93 ASP A C 1
ATOM 721 O O . ASP A 1 93 ? -14.041 8.701 -4.318 1.00 79.44 93 ASP A O 1
ATOM 725 N N . GLU A 1 94 ? -15.012 6.758 -4.921 1.00 86.19 94 GLU A N 1
ATOM 726 C CA . GLU A 1 94 ? -14.838 6.062 -3.654 1.00 86.19 94 GLU A CA 1
ATOM 727 C C . GLU A 1 94 ? -13.808 4.929 -3.786 1.00 86.19 94 GLU A C 1
ATOM 729 O O . GLU A 1 94 ? -13.598 4.320 -4.836 1.00 86.19 94 GLU A O 1
ATOM 734 N N . PHE A 1 95 ? -13.124 4.620 -2.690 1.00 88.31 95 PHE A N 1
ATOM 735 C CA . PHE A 1 95 ? -12.229 3.474 -2.621 1.00 88.31 95 PHE A CA 1
ATOM 736 C C . PHE A 1 95 ? -12.310 2.781 -1.264 1.00 88.31 95 PHE A C 1
ATOM 738 O O . PHE A 1 95 ? -12.508 3.407 -0.226 1.00 88.31 95 PHE A O 1
ATOM 745 N N . LEU A 1 96 ? -12.151 1.463 -1.263 1.00 91.56 96 LEU A N 1
ATOM 746 C CA . LEU A 1 96 ? -12.1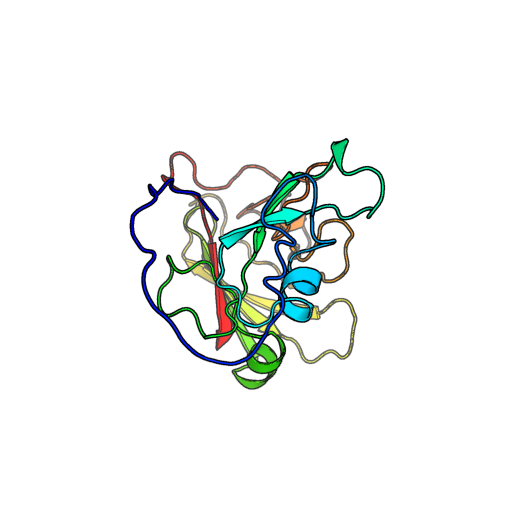18 0.614 -0.079 1.00 91.56 96 LEU A CA 1
ATOM 747 C C . LEU A 1 96 ? -10.722 0.026 0.063 1.00 91.56 96 LEU A C 1
ATOM 749 O O . LEU A 1 96 ? -10.194 -0.561 -0.872 1.00 91.56 96 LEU A O 1
ATOM 753 N N . ILE A 1 97 ? -10.153 0.101 1.256 1.00 92.38 97 ILE A N 1
ATOM 754 C CA . ILE A 1 97 ? -8.961 -0.660 1.610 1.00 92.38 97 ILE A CA 1
ATOM 755 C C . ILE A 1 97 ? -9.399 -1.843 2.445 1.00 92.38 97 ILE A C 1
ATOM 757 O O . ILE A 1 97 ? -10.007 -1.665 3.502 1.00 92.38 97 ILE A O 1
ATOM 761 N N . LYS A 1 98 ? -9.065 -3.047 1.987 1.00 92.38 98 LYS A N 1
ATOM 762 C CA . LYS A 1 98 ? -9.147 -4.260 2.801 1.00 92.38 98 LYS A CA 1
ATOM 763 C C . LYS A 1 98 ? -7.735 -4.696 3.135 1.00 92.38 98 LYS A C 1
ATOM 765 O O . LYS A 1 98 ? -6.895 -4.805 2.255 1.00 92.38 98 LYS A O 1
ATOM 770 N N . SER A 1 99 ? -7.476 -4.963 4.403 1.00 90.50 99 SER A N 1
ATOM 771 C CA . SER A 1 99 ? -6.216 -5.534 4.865 1.00 90.50 99 SER A CA 1
ATOM 772 C C . SER A 1 99 ? -6.513 -6.676 5.823 1.00 90.50 99 SER A C 1
ATOM 774 O O . SER A 1 99 ? -7.491 -6.635 6.569 1.00 90.50 99 SER A O 1
ATOM 776 N N . ASN A 1 100 ? -5.695 -7.722 5.798 1.00 91.25 100 ASN A N 1
ATOM 777 C CA . ASN A 1 100 ? -5.803 -8.810 6.769 1.00 91.25 100 ASN A CA 1
ATOM 778 C C . ASN A 1 100 ? -5.000 -8.541 8.055 1.00 91.25 100 ASN A C 1
ATOM 780 O O . ASN A 1 100 ? -5.109 -9.312 9.004 1.00 91.25 100 ASN A O 1
ATOM 784 N N . ILE A 1 101 ? -4.243 -7.439 8.107 1.00 90.88 101 ILE A N 1
ATOM 785 C CA . ILE A 1 101 ? -3.484 -7.003 9.286 1.00 90.88 101 ILE A CA 1
ATOM 786 C C . ILE A 1 101 ? -3.943 -5.650 9.845 1.00 90.88 101 ILE A C 1
ATOM 788 O O . ILE A 1 101 ? -3.682 -5.353 11.009 1.00 90.88 101 ILE A O 1
ATOM 792 N N . ASN A 1 102 ? -4.660 -4.847 9.057 1.00 93.75 102 ASN A N 1
ATOM 793 C CA . ASN A 1 102 ? -5.166 -3.533 9.450 1.00 93.75 102 ASN A CA 1
ATOM 794 C C . ASN A 1 102 ? -6.663 -3.379 9.112 1.00 93.75 102 ASN A C 1
ATOM 796 O O . ASN A 1 102 ? -7.254 -4.190 8.400 1.00 93.75 102 ASN A O 1
ATOM 800 N N . ASN A 1 103 ? -7.305 -2.362 9.677 1.00 95.44 103 ASN A N 1
ATOM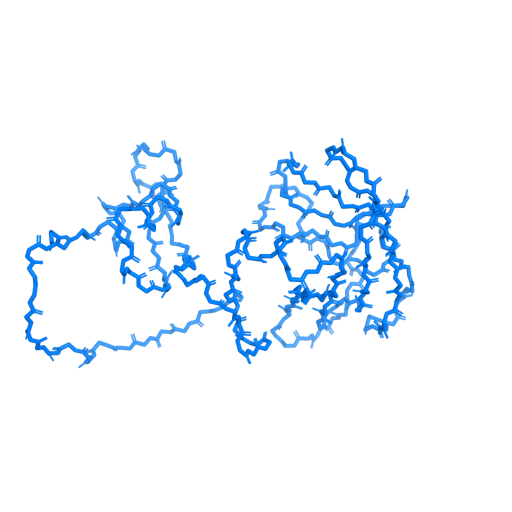 801 C CA . ASN A 1 103 ? -8.741 -2.132 9.586 1.00 95.44 103 ASN A CA 1
ATOM 802 C C . ASN A 1 103 ? -9.207 -1.820 8.168 1.00 95.44 103 ASN A C 1
ATOM 804 O O . ASN A 1 103 ? -8.597 -1.018 7.465 1.00 95.44 103 ASN A O 1
ATOM 808 N N . TRP A 1 104 ? -10.352 -2.372 7.777 1.00 95.81 104 TRP A N 1
ATOM 809 C CA . TRP A 1 104 ? -10.941 -2.039 6.488 1.00 95.81 104 TRP A CA 1
ATOM 810 C C . TRP A 1 104 ? -11.569 -0.658 6.557 1.00 95.81 104 TRP A C 1
ATOM 812 O O . TRP A 1 104 ? -12.350 -0.385 7.473 1.00 95.81 104 TRP A O 1
ATOM 822 N N . ILE A 1 105 ? -11.255 0.189 5.584 1.00 95.69 105 ILE A N 1
ATOM 823 C CA . ILE A 1 105 ? -11.734 1.571 5.528 1.00 95.69 105 ILE A CA 1
ATOM 824 C C . ILE A 1 105 ? -12.262 1.888 4.137 1.00 95.69 105 ILE A C 1
ATOM 826 O O . ILE A 1 105 ? -11.623 1.561 3.143 1.00 95.69 105 ILE A O 1
ATOM 830 N N . ALA A 1 106 ? -13.430 2.515 4.068 1.00 94.75 106 ALA A N 1
ATOM 831 C CA . ALA A 1 106 ? -13.982 3.043 2.827 1.00 94.75 106 ALA A CA 1
ATOM 832 C C . ALA A 1 106 ? -13.847 4.560 2.850 1.00 94.75 106 ALA A C 1
ATOM 834 O O . ALA A 1 106 ? -14.246 5.187 3.828 1.00 94.75 106 ALA A O 1
ATOM 835 N N . CYS A 1 107 ? -13.287 5.131 1.798 1.00 93.19 107 CYS A N 1
ATOM 836 C CA . CYS A 1 107 ? -12.945 6.535 1.693 1.00 93.19 107 CYS A CA 1
ATOM 837 C C . CYS A 1 107 ? -13.516 7.125 0.408 1.00 93.19 107 CYS A C 1
ATOM 839 O O . CYS A 1 107 ? -13.577 6.447 -0.613 1.00 93.19 107 CYS A O 1
ATOM 841 N N . LYS A 1 108 ? -13.884 8.400 0.454 1.00 90.56 108 LYS A N 1
ATOM 842 C CA . LYS A 1 108 ? -14.269 9.197 -0.711 1.00 90.56 108 LYS A CA 1
ATOM 843 C C . LYS A 1 108 ? -13.370 10.417 -0.819 1.00 90.56 108 LYS A C 1
ATOM 845 O O . LYS A 1 108 ? -12.936 10.945 0.209 1.00 90.56 108 LYS A O 1
ATOM 850 N N . PHE A 1 109 ? -13.086 10.857 -2.038 1.00 84.62 109 PHE A N 1
ATOM 851 C CA . PHE A 1 109 ? -12.378 12.116 -2.244 1.00 84.62 109 PHE A CA 1
ATOM 852 C C . PHE A 1 109 ? -13.284 13.303 -1.923 1.00 84.62 109 PHE A C 1
ATOM 854 O O . PHE A 1 109 ? -14.469 13.296 -2.242 1.00 84.62 109 PHE A O 1
ATOM 861 N N . GLU A 1 110 ? -12.720 14.326 -1.291 1.00 83.31 110 GLU A N 1
ATOM 862 C CA . GLU A 1 110 ? -13.371 15.629 -1.188 1.00 83.31 110 GLU A CA 1
ATOM 863 C C . GLU A 1 110 ? -12.941 16.472 -2.396 1.00 83.31 110 GLU A C 1
ATOM 865 O O . GLU A 1 110 ? -11.752 16.504 -2.736 1.00 83.31 110 GLU A O 1
ATOM 870 N N . ASP A 1 111 ? -13.901 17.112 -3.073 1.00 67.12 111 ASP A N 1
ATOM 871 C CA . ASP A 1 111 ? -13.695 17.880 -4.310 1.00 67.12 111 ASP A CA 1
ATOM 872 C C . ASP A 1 111 ? -12.663 19.000 -4.122 1.00 67.12 111 ASP A C 1
ATOM 874 O O . ASP A 1 111 ? -12.988 20.138 -3.789 1.00 67.12 111 ASP A O 1
ATOM 878 N N . THR A 1 112 ? -11.383 18.694 -4.342 1.00 58.12 112 THR A N 1
ATOM 879 C CA . THR A 1 112 ? -10.302 19.670 -4.195 1.00 58.12 112 THR A CA 1
ATOM 880 C C . THR A 1 112 ? -9.214 19.479 -5.251 1.00 58.12 112 THR A C 1
ATOM 882 O O . THR A 1 112 ? -8.627 18.413 -5.449 1.00 58.12 112 THR A O 1
ATOM 885 N N . ARG A 1 113 ? -8.945 20.575 -5.968 1.00 55.12 113 ARG A N 1
ATOM 886 C CA . ARG A 1 113 ? -7.956 20.711 -7.046 1.00 55.12 113 ARG A CA 1
ATOM 887 C C . ARG A 1 113 ? -6.547 20.956 -6.467 1.00 55.12 113 ARG A C 1
ATOM 889 O O . ARG A 1 113 ? -5.928 21.964 -6.788 1.00 55.12 113 ARG A O 1
ATOM 896 N N . GLY A 1 114 ? -6.067 20.087 -5.569 1.00 52.47 114 GLY A N 1
ATOM 897 C CA . GLY A 1 114 ? -4.793 20.251 -4.840 1.00 52.47 114 GLY A CA 1
ATOM 898 C C . GLY A 1 114 ? -3.873 19.016 -4.835 1.00 52.47 114 GLY A C 1
ATOM 899 O O . GLY A 1 114 ? -4.263 17.937 -5.282 1.00 52.47 114 GLY A O 1
ATOM 900 N N . ILE A 1 115 ? -2.635 19.187 -4.334 1.00 55.03 115 ILE A N 1
ATOM 901 C CA . ILE A 1 115 ? -1.588 18.139 -4.216 1.00 55.03 115 ILE A CA 1
ATOM 902 C C . ILE A 1 115 ? -1.861 17.194 -3.030 1.00 55.03 115 ILE A C 1
ATOM 904 O O . ILE A 1 115 ? -1.640 15.988 -3.133 1.00 55.03 115 ILE A O 1
ATOM 908 N N . VAL A 1 116 ? -2.400 17.719 -1.923 1.00 56.06 116 VAL A N 1
ATOM 909 C CA . VAL A 1 116 ? -2.932 16.918 -0.810 1.00 56.06 116 VAL A CA 1
ATOM 910 C C . VAL A 1 116 ? -4.420 16.730 -1.049 1.00 56.06 116 VAL A C 1
ATOM 912 O O . VAL A 1 116 ? -5.165 17.706 -1.105 1.00 56.06 116 VAL A O 1
ATOM 915 N N . ARG A 1 117 ? -4.849 15.477 -1.203 1.00 72.00 117 ARG A N 1
ATOM 916 C CA . ARG A 1 117 ? -6.264 15.162 -1.403 1.00 72.00 117 ARG A CA 1
ATOM 917 C C . ARG A 1 117 ? -6.890 14.897 -0.045 1.00 72.00 117 ARG A C 1
ATOM 919 O O . ARG A 1 117 ? -6.520 13.934 0.630 1.00 72.00 117 ARG A O 1
ATOM 926 N N . GLN A 1 118 ? -7.810 15.767 0.359 1.00 85.06 118 GLN A N 1
ATOM 927 C CA . GLN A 1 118 ? -8.672 15.481 1.498 1.00 85.06 118 GLN A CA 1
ATOM 928 C C . GLN A 1 118 ? -9.579 14.306 1.142 1.00 85.06 118 GLN A C 1
ATOM 930 O O . GLN A 1 118 ? -10.066 14.187 0.013 1.00 85.06 118 GLN A O 1
ATOM 935 N N . ILE A 1 119 ? -9.730 13.398 2.097 1.00 89.69 119 ILE A N 1
ATOM 936 C CA . ILE A 1 119 ? -10.589 12.232 1.961 1.00 89.69 119 ILE A CA 1
ATOM 937 C C . ILE A 1 119 ? -11.461 12.120 3.200 1.00 89.69 119 ILE A C 1
ATOM 939 O O . ILE A 1 119 ? -11.008 12.348 4.320 1.00 89.69 119 ILE A O 1
ATOM 943 N N . SER A 1 120 ? -12.700 11.702 3.001 1.00 92.25 120 SER A N 1
ATOM 944 C CA . SER A 1 120 ? -13.597 11.345 4.091 1.00 92.25 120 SER A CA 1
ATOM 945 C C . SER A 1 120 ? -13.679 9.828 4.160 1.00 92.25 120 SER A C 1
ATOM 947 O O . SER A 1 120 ? -14.083 9.191 3.188 1.00 92.25 120 SER A O 1
ATOM 949 N N . CYS A 1 121 ? -13.269 9.241 5.283 1.00 94.38 121 CYS A N 1
ATOM 950 C CA . CYS A 1 121 ? -13.234 7.794 5.467 1.00 94.38 121 CYS A CA 1
ATOM 951 C C . CYS A 1 121 ? -14.193 7.322 6.560 1.00 94.38 121 CYS A C 1
ATOM 953 O O . CYS A 1 121 ? -14.448 8.020 7.539 1.00 94.38 121 CYS A O 1
ATOM 955 N N . LYS A 1 122 ? -14.669 6.084 6.426 1.00 95.75 122 LYS A N 1
ATOM 956 C CA . LYS A 1 122 ? -15.425 5.347 7.440 1.00 95.75 122 LYS A CA 1
ATOM 957 C C . LYS A 1 122 ? -14.793 3.986 7.703 1.00 95.75 122 LYS A C 1
ATOM 959 O O . LYS A 1 122 ? -14.285 3.335 6.787 1.00 95.75 122 LYS A O 1
ATOM 964 N N . LEU A 1 123 ? -14.865 3.542 8.953 1.00 96.12 123 LEU A N 1
ATOM 965 C CA . LEU A 1 123 ? -14.454 2.201 9.345 1.00 96.12 123 LEU A CA 1
ATOM 966 C C . LEU A 1 123 ? -15.485 1.193 8.829 1.00 96.12 123 LEU A C 1
ATOM 968 O O . LEU A 1 123 ? -16.671 1.306 9.123 1.00 96.12 123 LEU A O 1
ATOM 972 N N . VAL A 1 124 ? -15.027 0.205 8.065 1.00 96.94 124 VAL A N 1
ATOM 973 C CA . VAL A 1 124 ? -15.864 -0.887 7.543 1.00 96.94 124 VAL A CA 1
ATOM 974 C C . VAL A 1 124 ? -15.726 -2.131 8.412 1.00 96.94 124 VAL A C 1
ATOM 976 O O . VAL A 1 124 ? -16.715 -2.796 8.706 1.00 96.94 124 VAL A O 1
ATOM 979 N N . LYS A 1 125 ? -14.498 -2.456 8.836 1.00 96.12 125 LYS A N 1
ATOM 980 C CA . LYS A 1 125 ? -14.221 -3.617 9.690 1.00 96.12 125 LYS A CA 1
ATOM 981 C C . LYS A 1 125 ? -12.996 -3.376 10.558 1.00 96.12 125 LYS A C 1
ATOM 983 O O . LYS A 1 125 ? -11.924 -3.062 10.044 1.00 96.12 125 LYS A O 1
ATOM 988 N N . GLN A 1 126 ? -13.132 -3.606 11.859 1.00 95.56 126 GLN A N 1
ATOM 989 C CA . GLN A 1 126 ? -12.009 -3.549 12.789 1.00 95.56 126 GLN A CA 1
ATOM 990 C C . GLN A 1 126 ? -11.281 -4.899 12.827 1.00 95.56 126 GLN A C 1
ATOM 992 O O . GLN A 1 126 ? -11.751 -5.860 13.433 1.00 95.56 126 GLN A O 1
ATOM 997 N N . VAL A 1 127 ? -10.141 -4.988 12.146 1.00 94.75 127 VAL A N 1
ATOM 998 C CA . VAL A 1 127 ? -9.374 -6.236 11.987 1.00 94.75 127 VAL A CA 1
ATOM 999 C C . VAL A 1 127 ? -8.377 -6.418 13.124 1.00 94.75 127 VAL A C 1
ATOM 1001 O O . VAL A 1 127 ? -8.286 -7.501 13.696 1.00 94.75 127 VAL A O 1
ATOM 1004 N N . SER A 1 128 ? -7.662 -5.354 13.493 1.00 89.50 128 SER A N 1
ATOM 1005 C CA . SER A 1 128 ? -6.626 -5.406 14.533 1.00 89.50 128 SER A CA 1
ATOM 1006 C C . SER A 1 128 ? -7.184 -5.502 15.950 1.00 89.50 128 SER A C 1
ATOM 1008 O O . SER A 1 128 ? -6.463 -5.893 16.863 1.00 89.50 128 SER A O 1
ATOM 1010 N N . LYS A 1 129 ? -8.454 -5.111 16.142 1.00 91.00 129 LYS A N 1
ATOM 1011 C CA . LYS A 1 129 ? -9.126 -4.948 17.446 1.00 91.00 129 LYS A CA 1
ATOM 1012 C C . LYS A 1 129 ? -8.459 -3.939 18.400 1.00 91.00 129 LYS A C 1
ATOM 1014 O O . LYS A 1 129 ? -8.893 -3.823 19.536 1.00 91.00 129 LYS A O 1
ATOM 1019 N N . GLN A 1 130 ? -7.460 -3.182 17.938 1.00 90.44 130 GLN A N 1
ATOM 1020 C CA . GLN A 1 130 ? -6.723 -2.208 18.758 1.00 90.44 130 GLN A CA 1
ATOM 1021 C C . GLN A 1 130 ? -7.407 -0.837 18.780 1.00 90.44 130 GLN A C 1
ATOM 1023 O O . GLN A 1 130 ? -7.689 -0.280 19.833 1.00 90.44 130 GLN A O 1
ATOM 1028 N N . CYS A 1 131 ? -7.706 -0.301 17.596 1.00 91.75 131 CYS A N 1
ATOM 1029 C CA . CYS A 1 131 ? -8.247 1.044 17.410 1.00 91.75 131 CYS A CA 1
ATOM 1030 C C . CYS A 1 131 ? -9.300 1.049 16.300 1.00 91.75 131 CYS A C 1
ATOM 1032 O O . CYS A 1 131 ? -9.309 0.152 15.456 1.00 91.75 131 CYS A O 1
ATOM 1034 N N . ALA A 1 132 ? -10.161 2.067 16.295 1.00 92.81 132 ALA A N 1
ATOM 1035 C CA . ALA A 1 132 ? -11.226 2.278 15.308 1.00 92.81 132 ALA A CA 1
ATOM 1036 C C . ALA A 1 132 ? -11.036 3.577 14.493 1.00 92.81 132 ALA A C 1
ATOM 1038 O O . ALA A 1 132 ? -11.965 4.037 13.832 1.00 92.81 132 ALA A O 1
ATOM 1039 N N . GLY A 1 133 ? -9.844 4.181 14.564 1.00 91.00 133 GLY A N 1
ATOM 1040 C CA . GLY A 1 133 ? -9.523 5.422 13.862 1.00 91.00 133 GLY A CA 1
ATOM 1041 C C . GLY A 1 133 ? -9.535 5.255 12.343 1.00 91.00 133 GLY A C 1
ATOM 1042 O O . GLY A 1 133 ? -9.336 4.156 11.819 1.00 91.00 133 GLY A O 1
ATOM 1043 N N . VAL A 1 134 ? -9.763 6.364 11.642 1.00 94.75 134 VAL A N 1
ATOM 1044 C CA . VAL A 1 134 ? -9.759 6.432 10.178 1.00 94.75 134 VAL A CA 1
ATOM 1045 C C . VAL A 1 134 ? -8.913 7.619 9.704 1.00 94.75 134 VAL A C 1
ATOM 1047 O O . VAL A 1 134 ? -8.874 8.648 10.384 1.00 94.75 134 VAL A O 1
ATOM 1050 N N . PRO A 1 135 ? -8.224 7.499 8.557 1.00 94.44 135 PRO A N 1
ATOM 1051 C CA . PRO A 1 135 ? -7.476 8.605 7.972 1.00 94.44 135 PRO A CA 1
ATOM 1052 C C . PRO A 1 135 ? -8.414 9.654 7.359 1.00 94.44 135 PRO A C 1
ATOM 1054 O O . PRO A 1 135 ? -9.576 9.376 7.072 1.00 94.44 135 PRO A O 1
ATOM 1057 N N . ASN A 1 136 ? -7.887 10.855 7.133 1.00 92.94 136 ASN A N 1
ATOM 1058 C CA . ASN A 1 136 ? -8.603 11.968 6.495 1.00 92.94 136 ASN A CA 1
ATOM 1059 C C . ASN A 1 136 ? -7.784 12.672 5.394 1.00 92.94 136 ASN A C 1
ATOM 1061 O O . ASN A 1 136 ? -8.219 13.658 4.801 1.00 92.94 136 ASN A O 1
ATOM 1065 N N . SER A 1 137 ? -6.583 12.170 5.106 1.00 90.19 137 SER A N 1
ATOM 1066 C CA . SER A 1 137 ? -5.677 12.739 4.116 1.00 90.19 137 SER A CA 1
ATOM 1067 C C . SER A 1 137 ? -5.012 11.637 3.301 1.00 90.19 137 SER A C 1
ATOM 1069 O O . SER A 1 137 ? -4.451 10.691 3.861 1.00 90.19 137 SER A O 1
ATOM 1071 N N . LEU A 1 138 ? -5.044 11.785 1.977 1.00 87.50 138 LEU A N 1
ATOM 1072 C CA . LEU A 1 138 ? -4.194 11.048 1.050 1.00 87.50 138 LEU A CA 1
ATOM 1073 C C . LEU A 1 138 ? -3.024 11.946 0.634 1.00 87.50 138 LEU A C 1
ATOM 1075 O O . LEU A 1 138 ? -3.222 13.018 0.050 1.00 87.50 138 LEU A O 1
ATOM 1079 N N . LYS A 1 139 ? -1.802 11.478 0.890 1.00 83.19 139 LYS A N 1
ATOM 1080 C CA . LYS A 1 139 ? -0.566 12.145 0.471 1.00 83.19 139 LYS A CA 1
ATOM 1081 C C . LYS A 1 139 ? 0.034 11.398 -0.716 1.00 83.19 139 LYS A C 1
ATOM 1083 O O . LYS A 1 139 ? 0.282 10.197 -0.631 1.00 83.19 139 LYS A O 1
ATOM 1088 N N . ILE A 1 140 ? 0.259 12.115 -1.816 1.00 76.31 140 ILE A N 1
ATOM 1089 C CA . ILE A 1 140 ? 0.878 11.613 -3.051 1.00 76.31 140 ILE A CA 1
ATOM 1090 C C . ILE A 1 140 ? 2.128 12.460 -3.317 1.00 76.31 140 ILE A C 1
ATOM 1092 O O . ILE A 1 140 ? 2.085 13.673 -3.130 1.00 76.31 140 ILE A O 1
ATOM 1096 N N . GLY A 1 141 ? 3.229 11.842 -3.757 1.00 64.50 141 GLY A N 1
ATOM 1097 C CA . GLY A 1 141 ? 4.469 12.559 -4.095 1.00 64.50 141 GLY A CA 1
ATOM 1098 C C . GLY A 1 141 ? 5.432 12.783 -2.923 1.00 64.50 141 GLY A C 1
ATOM 1099 O O . GLY A 1 141 ? 6.334 13.606 -3.031 1.00 64.50 141 GLY A O 1
ATOM 1100 N N . HIS A 1 142 ? 5.251 12.063 -1.813 1.00 66.75 142 HIS A N 1
ATOM 1101 C CA . HIS A 1 142 ? 6.258 11.963 -0.755 1.00 66.75 142 HIS A CA 1
ATOM 1102 C C . HIS A 1 142 ? 7.416 11.051 -1.217 1.00 66.75 142 HIS A C 1
ATOM 1104 O O . HIS A 1 142 ? 7.150 10.125 -1.988 1.00 66.75 142 HIS A O 1
ATOM 1110 N N . PRO A 1 143 ? 8.666 11.241 -0.743 1.00 67.56 143 PRO A N 1
ATOM 1111 C CA . PRO A 1 143 ? 9.793 10.363 -1.090 1.00 67.56 143 PRO A CA 1
ATOM 1112 C C . PRO A 1 143 ? 9.557 8.883 -0.756 1.00 67.56 143 PRO A C 1
ATOM 1114 O O . PRO A 1 143 ? 10.113 8.016 -1.415 1.00 67.56 143 PRO A O 1
ATOM 1117 N N . TYR A 1 144 ? 8.697 8.618 0.231 1.00 69.62 144 TYR A N 1
ATOM 1118 C CA . TYR A 1 144 ? 8.313 7.282 0.709 1.00 69.62 144 TYR A CA 1
ATOM 1119 C C . TYR A 1 144 ? 6.957 6.837 0.134 1.00 69.62 144 TYR A C 1
ATOM 1121 O O . TYR A 1 144 ? 6.166 6.180 0.806 1.00 69.62 144 TYR A O 1
ATOM 1129 N N . GLY A 1 145 ? 6.625 7.312 -1.070 1.00 74.62 145 GLY A N 1
ATOM 1130 C CA . GLY A 1 145 ? 5.430 6.940 -1.820 1.00 74.62 145 GLY A CA 1
ATOM 1131 C C . GLY A 1 145 ? 4.081 7.354 -1.202 1.00 74.62 145 GLY A C 1
ATOM 1132 O O . GLY A 1 145 ? 4.003 8.232 -0.335 1.00 74.62 145 GLY A O 1
ATOM 1133 N N . PRO A 1 146 ? 2.966 6.805 -1.723 1.00 80.69 146 PRO A N 1
ATOM 1134 C CA . PRO A 1 146 ? 1.624 7.187 -1.295 1.00 80.69 146 PRO A CA 1
ATOM 1135 C C . PRO A 1 146 ? 1.294 6.718 0.128 1.00 80.69 146 PRO A C 1
ATOM 1137 O O . PRO A 1 146 ? 1.610 5.592 0.519 1.00 80.69 146 PRO A O 1
ATOM 1140 N N . SER A 1 147 ? 0.578 7.552 0.886 1.00 86.44 147 SER A N 1
ATOM 1141 C CA . SER A 1 147 ? 0.135 7.209 2.244 1.00 86.44 147 SER A CA 1
ATOM 1142 C C . SER A 1 147 ? -1.245 7.752 2.596 1.00 86.44 147 SER A C 1
ATOM 1144 O O . SER A 1 147 ? -1.670 8.802 2.106 1.00 86.44 147 SER A O 1
ATOM 1146 N N . LEU A 1 148 ? -1.925 7.048 3.504 1.00 90.25 148 LEU A N 1
ATOM 1147 C CA . LEU A 1 148 ? -3.105 7.544 4.200 1.00 90.25 148 LEU A CA 1
ATOM 1148 C C . LEU A 1 148 ? -2.750 7.964 5.615 1.00 90.25 148 LEU A C 1
ATOM 1150 O O . LEU A 1 148 ? -2.275 7.161 6.421 1.00 90.25 148 LEU A O 1
ATOM 1154 N N . SER A 1 149 ? -3.036 9.221 5.920 1.00 90.00 149 SER A N 1
ATOM 1155 C CA . SER A 1 149 ? -2.738 9.842 7.205 1.00 90.00 149 SER A CA 1
ATOM 1156 C C . SER A 1 149 ? -3.995 10.445 7.830 1.00 90.00 149 SER A C 1
ATOM 1158 O O . SER A 1 149 ? -4.945 10.808 7.134 1.00 90.00 149 SER A O 1
ATOM 1160 N N . GLY A 1 150 ? -3.993 10.547 9.155 1.00 88.12 150 GLY A N 1
ATOM 1161 C CA . GLY A 1 150 ? -4.921 11.371 9.925 1.00 88.12 150 GLY A CA 1
ATOM 1162 C C . GLY A 1 150 ? -4.193 12.517 10.627 1.00 88.12 150 GLY A C 1
ATOM 1163 O O . GLY A 1 150 ? -3.014 12.770 10.378 1.00 88.12 150 GLY A O 1
ATOM 1164 N N . SER A 1 151 ? -4.879 13.172 11.563 1.00 80.19 151 SER A N 1
ATOM 1165 C CA . SER A 1 151 ? -4.299 14.230 12.404 1.00 80.19 151 SER A CA 1
ATOM 1166 C C . SER A 1 151 ? -3.181 13.741 13.331 1.00 80.19 151 SER A C 1
ATOM 1168 O O . SER A 1 151 ? -2.343 14.534 13.745 1.00 80.19 151 SER A O 1
ATOM 1170 N N . THR A 1 152 ? -3.164 12.449 13.662 1.00 80.06 152 THR A N 1
ATOM 1171 C CA . THR A 1 152 ? -2.252 11.858 14.653 1.00 80.06 152 THR A CA 1
ATOM 1172 C C . THR A 1 152 ? -1.063 11.111 14.049 1.00 80.06 152 THR A C 1
ATOM 1174 O O . THR A 1 152 ? -0.186 10.693 14.801 1.00 80.06 152 THR A O 1
ATOM 1177 N N . GLY A 1 153 ? -1.028 10.918 12.724 1.00 86.88 153 GLY A N 1
ATOM 1178 C CA . GLY A 1 153 ? -0.001 10.114 12.054 1.00 86.88 153 GLY A CA 1
ATOM 1179 C C . GLY A 1 153 ? -0.523 9.272 10.885 1.00 86.88 153 GLY A C 1
ATOM 1180 O O . GLY A 1 153 ? -1.574 9.559 10.305 1.00 86.88 153 GLY A O 1
ATOM 1181 N N . VAL A 1 154 ? 0.246 8.242 10.516 1.00 87.44 154 VAL A N 1
ATOM 1182 C CA . VAL A 1 154 ? 0.032 7.411 9.317 1.00 87.44 154 VAL A CA 1
ATOM 1183 C C . VAL A 1 154 ? -0.722 6.125 9.664 1.00 87.44 154 VAL A C 1
ATOM 1185 O O . VAL A 1 154 ? -0.356 5.424 10.605 1.00 87.44 154 VAL A O 1
ATOM 1188 N N . TYR A 1 155 ? -1.763 5.815 8.886 1.00 91.19 155 TYR A N 1
ATOM 1189 C CA . TYR A 1 155 ? -2.541 4.572 8.978 1.00 91.19 155 TYR A CA 1
ATOM 1190 C C . TYR A 1 155 ? -2.076 3.522 7.969 1.00 91.19 155 TYR A C 1
ATOM 1192 O O . TYR A 1 155 ? -2.041 2.330 8.272 1.00 91.19 155 TYR A O 1
ATOM 1200 N N . TYR A 1 156 ? -1.752 3.972 6.756 1.00 89.25 156 TYR A N 1
ATOM 1201 C CA . TYR A 1 156 ? -1.257 3.137 5.671 1.00 89.25 156 TYR A CA 1
ATOM 1202 C C . TYR A 1 156 ? -0.109 3.847 4.968 1.00 89.25 156 TYR A C 1
ATOM 1204 O O . TYR A 1 156 ? -0.293 4.961 4.478 1.00 89.25 156 TYR A O 1
ATOM 1212 N N . LEU A 1 157 ? 1.034 3.178 4.866 1.00 84.81 157 LEU A N 1
ATOM 1213 C CA . LEU A 1 157 ? 2.093 3.513 3.923 1.00 84.81 157 LEU A CA 1
ATOM 1214 C C . LEU A 1 157 ? 2.125 2.428 2.843 1.00 84.81 157 LEU A C 1
ATOM 1216 O O . LEU A 1 157 ? 2.252 1.250 3.172 1.00 84.81 157 LEU A O 1
ATOM 1220 N N . PHE A 1 158 ? 1.927 2.805 1.580 1.00 80.19 158 PHE A N 1
ATOM 1221 C CA . PHE A 1 158 ? 1.841 1.841 0.473 1.00 80.19 158 PHE A CA 1
ATOM 1222 C C . PHE A 1 158 ? 3.182 1.574 -0.205 1.00 80.19 158 PHE A C 1
ATOM 1224 O O . PHE A 1 158 ? 3.254 0.722 -1.088 1.00 80.19 158 PHE A O 1
ATOM 1231 N N . ASP A 1 159 ? 4.221 2.309 0.177 1.00 72.00 159 ASP A N 1
ATOM 1232 C CA . ASP A 1 159 ? 5.544 2.152 -0.399 1.00 72.00 159 ASP A CA 1
ATOM 1233 C C . ASP A 1 159 ? 6.332 1.012 0.245 1.00 72.00 159 ASP A C 1
ATOM 1235 O O . ASP A 1 159 ? 6.150 0.663 1.412 1.00 72.00 159 ASP A O 1
ATOM 1239 N N . GLY A 1 160 ? 7.233 0.447 -0.551 1.00 61.88 160 GLY A N 1
ATOM 1240 C CA . GLY A 1 160 ? 8.179 -0.581 -0.156 1.00 61.88 160 GLY A CA 1
ATOM 1241 C C . GLY A 1 160 ? 9.548 -0.012 0.223 1.00 61.88 160 GLY A C 1
ATOM 1242 O O . GLY A 1 160 ? 10.551 -0.655 -0.076 1.00 61.88 160 GLY A O 1
ATOM 1243 N N . TYR A 1 161 ? 9.626 1.196 0.787 1.00 65.56 161 TYR A N 1
ATOM 1244 C CA . TYR A 1 161 ? 10.902 1.876 1.018 1.00 65.56 161 TYR A CA 1
ATOM 1245 C C . TYR A 1 161 ? 11.641 1.448 2.302 1.00 65.56 161 TYR A C 1
ATOM 1247 O O . TYR A 1 161 ? 11.215 1.771 3.406 1.00 65.56 161 TYR A O 1
ATOM 1255 N N . THR A 1 162 ? 12.825 0.845 2.080 1.00 65.88 162 THR A N 1
ATOM 1256 C CA . THR A 1 162 ? 14.041 0.629 2.919 1.00 65.88 162 THR A CA 1
ATOM 1257 C C . THR A 1 162 ? 14.373 1.484 4.130 1.00 65.88 162 THR A C 1
ATOM 1259 O O . THR A 1 162 ? 14.842 0.985 5.158 1.00 65.88 162 THR A O 1
ATOM 1262 N N . GLY A 1 163 ? 14.389 2.784 3.905 1.00 62.84 163 GLY A N 1
ATOM 1263 C CA . GLY A 1 163 ? 15.352 3.605 4.625 1.00 62.84 163 GLY A CA 1
ATOM 1264 C C . GLY A 1 163 ? 14.795 4.156 5.919 1.00 62.84 163 GLY A C 1
ATOM 1265 O O . GLY A 1 163 ? 15.530 4.257 6.892 1.00 62.84 163 GLY A O 1
ATOM 1266 N N . GLU A 1 164 ? 13.513 4.512 5.925 1.00 61.84 164 GLU A N 1
ATOM 1267 C CA . GLU A 1 164 ? 12.846 5.255 6.994 1.00 61.84 164 GLU A CA 1
ATOM 1268 C C . GLU A 1 164 ? 11.340 4.929 6.967 1.00 61.84 164 GLU A C 1
ATOM 1270 O O . GLU A 1 164 ? 10.781 4.693 5.898 1.00 61.84 164 GLU A O 1
ATOM 1275 N N . ASP A 1 165 ? 10.690 4.895 8.137 1.00 59.41 165 ASP A N 1
ATOM 1276 C CA . ASP A 1 165 ? 9.233 4.702 8.303 1.00 59.41 165 ASP A CA 1
ATOM 1277 C C . ASP A 1 165 ? 8.614 3.463 7.606 1.00 59.41 165 ASP A C 1
ATOM 1279 O O . ASP A 1 165 ? 7.603 3.536 6.915 1.00 59.41 165 ASP A O 1
ATOM 1283 N N . TRP A 1 166 ? 9.180 2.278 7.827 1.00 56.03 166 TRP A N 1
ATOM 1284 C CA . TRP A 1 166 ? 8.841 1.045 7.100 1.00 56.03 166 TRP A CA 1
ATOM 1285 C C . TRP A 1 166 ? 7.504 0.358 7.395 1.00 56.03 166 TRP A C 1
ATOM 1287 O O . TRP A 1 166 ? 7.116 0.213 8.558 1.00 56.03 166 TRP A O 1
ATOM 1297 N N . PRO A 1 167 ? 6.886 -0.233 6.347 1.00 63.75 167 PRO A N 1
ATOM 1298 C CA . PRO A 1 167 ? 5.563 0.212 5.964 1.00 63.75 167 PRO A CA 1
ATOM 1299 C C . PRO A 1 167 ? 4.643 0.092 7.169 1.00 63.75 167 PRO A C 1
ATOM 1301 O O . PRO A 1 167 ? 4.335 -1.000 7.666 1.00 63.75 167 PRO A O 1
ATOM 1304 N N . VAL A 1 168 ? 4.225 1.248 7.663 1.00 73.31 168 VAL A N 1
ATOM 1305 C CA . VAL A 1 168 ? 3.375 1.278 8.833 1.00 73.31 168 VAL A CA 1
ATOM 1306 C C . VAL A 1 168 ? 1.928 1.050 8.412 1.00 73.31 168 VAL A C 1
ATOM 1308 O O . VAL A 1 168 ? 1.323 1.837 7.681 1.00 73.31 168 VAL A O 1
ATOM 1311 N N . HIS A 1 169 ? 1.366 -0.047 8.910 1.00 82.31 169 HIS A N 1
ATOM 1312 C CA . HIS A 1 169 ? -0.052 -0.367 8.811 1.00 82.31 169 HIS A CA 1
ATOM 1313 C C . HIS A 1 169 ? -0.693 -0.263 10.193 1.00 82.31 169 HIS A C 1
ATOM 1315 O O . HIS A 1 169 ? -1.081 -1.263 10.794 1.00 82.31 169 HIS A O 1
ATOM 1321 N N . ASP A 1 170 ? -0.755 0.957 10.719 1.00 89.56 170 ASP A N 1
ATOM 1322 C CA . ASP A 1 170 ? -1.197 1.215 12.085 1.00 89.56 170 ASP A CA 1
ATOM 1323 C C . ASP A 1 170 ? -2.703 1.539 12.144 1.00 89.56 170 ASP A C 1
ATOM 1325 O O . ASP A 1 170 ? -3.115 2.617 11.709 1.00 89.56 170 ASP A O 1
ATOM 1329 N N . PRO A 1 171 ? -3.551 0.675 12.731 1.00 90.75 171 PRO A N 1
ATOM 1330 C CA . PRO A 1 171 ? -4.976 0.965 12.945 1.00 90.75 171 PRO A CA 1
ATOM 1331 C C . PRO A 1 171 ? -5.236 2.180 13.846 1.00 90.75 171 PRO A C 1
ATOM 1333 O O . PRO A 1 171 ? -6.361 2.677 13.894 1.00 90.75 171 PRO A O 1
ATOM 1336 N N . CYS A 1 172 ? -4.237 2.617 14.612 1.00 91.75 172 CYS A N 1
ATOM 1337 C CA . CYS A 1 172 ? -4.328 3.741 15.534 1.00 91.75 172 CYS A CA 1
ATOM 1338 C C . CYS A 1 172 ? -3.800 5.048 14.932 1.00 91.75 172 CYS A C 1
ATOM 1340 O O . CYS A 1 172 ? -3.918 6.088 15.579 1.00 91.75 172 CYS A O 1
ATOM 1342 N N . GLY A 1 173 ? -3.208 5.005 13.732 1.00 89.12 173 GLY A N 1
ATOM 1343 C CA . GLY A 1 173 ? -2.695 6.190 13.053 1.00 89.12 173 GLY A CA 1
ATOM 1344 C C . GLY A 1 173 ? -1.598 6.920 13.823 1.00 89.12 173 GLY A C 1
ATOM 1345 O O . GLY A 1 173 ? -1.612 8.146 13.842 1.00 89.12 173 GLY A O 1
ATOM 1346 N N . LYS A 1 174 ? -0.704 6.199 14.509 1.00 87.75 174 LYS A N 1
ATOM 1347 C CA . LYS A 1 174 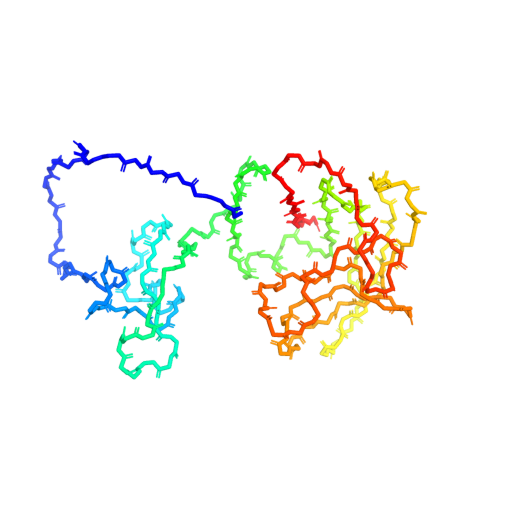? 0.406 6.748 15.310 1.00 87.75 174 LYS A CA 1
ATOM 1348 C C . LYS A 1 174 ? 1.783 6.388 14.753 1.00 87.75 174 LYS A C 1
ATOM 1350 O O . LYS A 1 174 ? 2.786 6.667 15.405 1.00 87.75 174 LYS A O 1
ATOM 1355 N N . GLY A 1 175 ? 1.853 5.742 13.589 1.00 81.50 175 GLY A N 1
ATOM 1356 C CA . GLY A 1 175 ? 3.135 5.269 13.073 1.00 81.50 175 GLY A CA 1
ATOM 1357 C C . GLY A 1 175 ? 3.709 4.091 13.880 1.00 81.50 175 GLY A C 1
ATOM 1358 O O . GLY A 1 175 ? 4.920 3.923 13.920 1.00 81.50 175 GLY A O 1
ATOM 1359 N N . GLN A 1 176 ? 2.870 3.303 14.567 1.00 83.50 176 GLN A N 1
ATOM 1360 C CA . GLN A 1 176 ? 3.297 2.245 15.493 1.00 83.50 176 GLN A CA 1
ATOM 1361 C C . GLN A 1 176 ? 2.948 0.832 14.991 1.00 83.50 176 GLN A C 1
ATOM 1363 O O . GLN A 1 176 ? 2.022 0.663 14.193 1.00 83.50 176 GLN A O 1
ATOM 1368 N N . PRO A 1 177 ? 3.619 -0.228 15.485 1.00 84.56 177 PRO A N 1
ATOM 1369 C CA . PRO A 1 177 ? 3.393 -1.597 15.032 1.00 84.56 177 PRO A CA 1
ATOM 1370 C C . PRO A 1 177 ? 2.138 -2.257 15.655 1.00 84.56 177 PRO A C 1
ATOM 1372 O O . PRO A 1 177 ? 2.221 -3.385 16.152 1.00 84.56 177 PRO A O 1
ATOM 1375 N N . ASN A 1 178 ? 0.970 -1.603 15.597 1.00 88.69 178 ASN A N 1
ATOM 1376 C CA . ASN A 1 178 ? -0.299 -2.087 16.178 1.00 88.69 178 ASN A CA 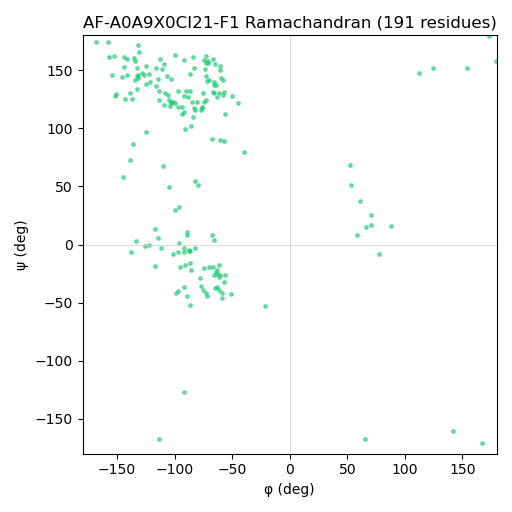1
ATOM 1377 C C . ASN A 1 178 ? -1.146 -2.965 15.236 1.00 88.69 178 ASN A C 1
ATOM 1379 O O . ASN A 1 178 ? -2.300 -3.281 15.538 1.00 88.69 178 ASN A O 1
ATOM 1383 N N . GLN A 1 179 ? -0.613 -3.346 14.076 1.00 89.06 179 GLN A N 1
ATOM 1384 C CA . GLN A 1 179 ? -1.272 -4.282 13.170 1.00 89.06 179 GLN A CA 1
ATOM 1385 C C . GLN A 1 179 ? -1.503 -5.649 13.833 1.00 89.06 179 GLN A C 1
ATOM 1387 O O . GLN A 1 179 ? -0.747 -6.062 14.718 1.00 89.06 179 GLN A O 1
ATOM 1392 N N . LEU A 1 180 ? -2.515 -6.385 13.366 1.00 91.56 180 LEU A N 1
ATOM 1393 C CA . LEU A 1 180 ? -2.775 -7.758 13.799 1.00 91.56 180 LEU A CA 1
ATOM 1394 C C . LEU A 1 180 ? -1.539 -8.637 13.544 1.00 91.56 180 LEU A C 1
ATOM 1396 O O . LEU A 1 180 ? -0.961 -8.622 12.455 1.00 91.56 180 LEU A O 1
ATOM 1400 N N . LYS A 1 181 ? -1.126 -9.401 14.559 1.00 89.88 181 LYS A N 1
ATOM 1401 C CA . LYS A 1 181 ? 0.057 -10.275 14.515 1.00 89.88 181 LYS A CA 1
ATOM 1402 C C . LYS A 1 181 ? -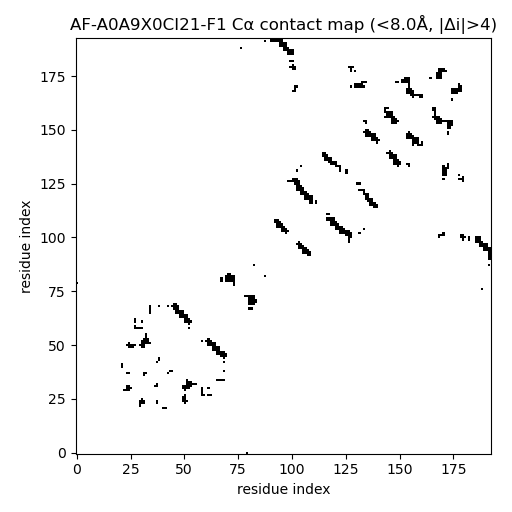0.341 -11.729 14.254 1.00 89.88 181 LYS A C 1
ATOM 1404 O O . LYS A 1 181 ? -1.497 -12.100 14.423 1.00 89.88 181 LYS A O 1
ATOM 1409 N N . GLY A 1 182 ? 0.628 -12.550 13.847 1.00 88.25 182 GLY A N 1
ATOM 1410 C CA . GLY A 1 182 ? 0.411 -13.983 13.604 1.00 88.25 182 GLY A CA 1
ATOM 1411 C C . GLY A 1 182 ? -0.428 -14.299 12.360 1.00 88.25 182 GLY A C 1
ATOM 1412 O O . GLY A 1 182 ? -0.931 -15.409 12.227 1.00 88.25 182 GLY A O 1
ATOM 1413 N N . VAL A 1 183 ? -0.594 -13.337 11.447 1.00 85.75 183 VAL A N 1
ATOM 1414 C CA . VAL A 1 183 ? -1.359 -13.517 10.208 1.00 85.75 183 VAL A CA 1
ATOM 1415 C C . VAL A 1 183 ? -0.467 -14.137 9.136 1.00 85.75 183 VAL A C 1
ATOM 1417 O O . VAL A 1 183 ? 0.566 -13.574 8.770 1.00 85.75 183 VAL A O 1
ATOM 1420 N N . ALA A 1 184 ? -0.875 -15.290 8.605 1.00 87.00 184 ALA A N 1
ATOM 1421 C CA . ALA A 1 184 ? -0.215 -15.894 7.455 1.00 87.00 184 ALA A CA 1
ATOM 1422 C C . ALA A 1 184 ? -0.401 -15.006 6.214 1.00 87.00 184 ALA A C 1
ATOM 1424 O O . ALA A 1 184 ? -1.517 -14.606 5.893 1.00 87.00 184 ALA A O 1
ATOM 1425 N N . ASN A 1 185 ? 0.696 -14.721 5.503 1.00 79.88 185 ASN A N 1
ATOM 1426 C CA . ASN A 1 185 ? 0.709 -13.891 4.289 1.00 79.88 185 ASN A CA 1
ATOM 1427 C C . ASN A 1 185 ? 0.021 -12.523 4.482 1.00 79.88 185 ASN A C 1
ATOM 1429 O O . ASN A 1 185 ? -1.043 -12.285 3.909 1.00 79.88 185 ASN A O 1
ATOM 1433 N N . PRO A 1 186 ? 0.603 -11.614 5.283 1.00 83.38 186 PRO A N 1
ATOM 1434 C CA . PRO A 1 186 ? 0.041 -10.282 5.490 1.00 83.38 186 PRO A CA 1
ATOM 1435 C C . PRO A 1 186 ? -0.021 -9.493 4.171 1.00 83.38 186 PRO A C 1
ATOM 1437 O O . PRO A 1 186 ? 0.963 -9.451 3.433 1.00 83.38 186 PRO A O 1
ATOM 1440 N N . HIS A 1 187 ? -1.178 -8.903 3.865 1.00 84.12 187 HIS A N 1
ATOM 1441 C CA . HIS A 1 187 ? -1.424 -8.126 2.649 1.00 84.12 187 HIS A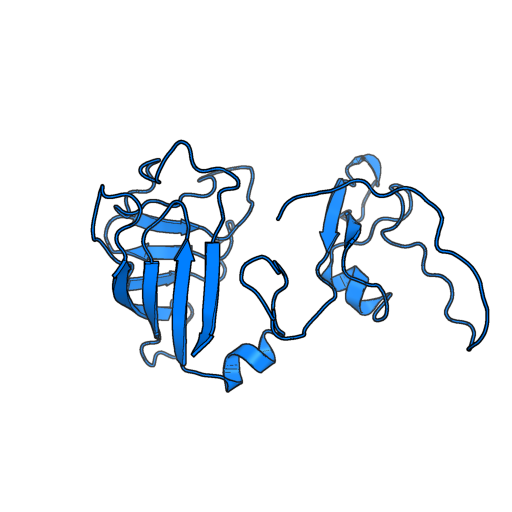 CA 1
ATOM 1442 C C . HIS A 1 187 ? -2.602 -7.146 2.809 1.00 84.12 187 HIS A C 1
ATOM 1444 O O . HIS A 1 187 ? -3.314 -7.111 3.822 1.00 84.12 187 H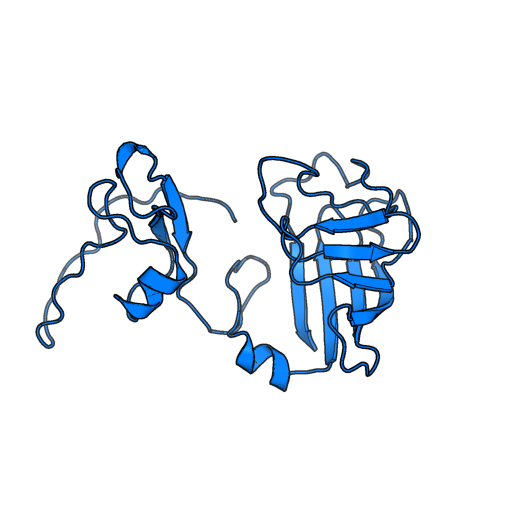IS A O 1
ATOM 1450 N N . GLY A 1 188 ? -2.805 -6.330 1.778 1.00 85.50 188 GLY A N 1
ATOM 1451 C CA . GLY A 1 188 ? -3.990 -5.508 1.615 1.00 85.50 188 GLY A CA 1
ATOM 1452 C C . GLY A 1 188 ? -4.218 -5.136 0.155 1.00 85.50 188 GLY A C 1
ATOM 1453 O O . GLY A 1 188 ? -3.308 -5.228 -0.667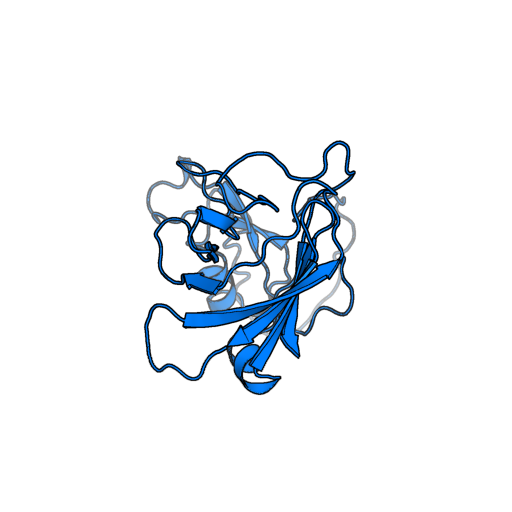 1.00 85.50 188 GLY A O 1
ATOM 1454 N N . ASN A 1 189 ? -5.444 -4.725 -0.139 1.00 86.44 189 ASN A N 1
ATOM 1455 C CA . ASN A 1 189 ? -5.941 -4.435 -1.474 1.00 86.44 189 ASN A CA 1
ATOM 1456 C C . ASN A 1 189 ? -6.709 -3.115 -1.431 1.00 86.44 189 ASN A C 1
ATOM 1458 O O . ASN A 1 189 ? -7.447 -2.846 -0.475 1.00 86.44 189 ASN A O 1
ATOM 1462 N N . VAL A 1 190 ? -6.549 -2.313 -2.480 1.00 86.62 190 VAL A N 1
ATOM 1463 C CA . VAL A 1 190 ? -7.345 -1.109 -2.714 1.00 86.62 190 VAL A CA 1
ATOM 1464 C C . VAL A 1 190 ? -8.368 -1.449 -3.790 1.00 86.62 190 VAL A C 1
ATOM 1466 O O . VAL A 1 190 ? -8.003 -1.853 -4.889 1.00 86.62 190 VAL A O 1
ATOM 1469 N N . PHE A 1 191 ? -9.644 -1.291 -3.473 1.00 84.38 191 PHE A N 1
ATOM 1470 C CA . PHE A 1 191 ? -10.760 -1.448 -4.396 1.00 84.38 191 PHE A CA 1
ATOM 1471 C C . PHE A 1 191 ? -11.306 -0.075 -4.721 1.00 84.38 191 PHE A C 1
ATOM 1473 O O . PHE A 1 191 ? -11.359 0.786 -3.845 1.00 84.38 191 PHE A O 1
ATOM 1480 N N . LYS A 1 192 ? -11.755 0.116 -5.954 1.00 82.12 192 LYS A N 1
ATOM 1481 C CA . LYS A 1 192 ? -12.405 1.345 -6.387 1.00 82.12 192 LYS A CA 1
ATOM 1482 C C . LYS A 1 192 ? -13.860 1.079 -6.741 1.00 82.12 192 LYS A C 1
ATOM 1484 O O . LYS A 1 192 ? -14.167 0.015 -7.274 1.00 82.12 192 LYS A O 1
ATOM 1489 N N . ARG A 1 193 ? -14.722 2.032 -6.403 1.00 73.00 193 ARG A N 1
ATOM 1490 C CA . ARG A 1 193 ? -16.163 2.024 -6.642 1.00 73.00 193 ARG A CA 1
ATOM 1491 C C . ARG A 1 193 ? -16.611 3.417 -7.059 1.00 73.00 193 ARG A C 1
ATOM 1493 O O . ARG A 1 193 ? -15.988 4.397 -6.590 1.00 73.00 193 ARG A O 1
#

Secondary structure (DSSP, 8-state):
-------S-------S-------TTTSTTS-BSSHHHHHHH-TTPPSEEEEE-TT-S-GGG-EEEEEP---SPPSSTT------HHHHHHH-SEEEEEESSS-EEEEEE-S--SSEEEEEEEEEE-SSSS------EEE-S-TT--EEEETTEEEEE----SSSSTT---TTSSSSS-SPSS-SS--EEEEE-

Nearest PDB structures (foldseek):
  4ae2-assembly1_A  TM=5.364E-01  e=1.224E-02  Homo sapiens
  6fzw-assembly1_C  TM=5.571E-01  e=2.479E-02  Homo sapiens
  6fzw-assembly1_B  TM=4.930E-01  e=1.642E-02  Homo sapiens
  4aej-assembly1_B  TM=5.556E-01  e=3.137E-02  Homo sapiens
  5k31-assembly1_A-2  TM=5.377E-01  e=2.789E-02  Homo sapiens

Foldseek 3Di:
DDDDDDDDDDDDDDDDDDDPPQCEFVDLVRHALDLVSVCVSPVPDAWDWGWHDVVPPDSPPIDIDTRHSDQDDDPDPPPPHHHDPVVLVVQAFKKWKDWQFAFIKIWGWDPDPDQKTFIDIATPGGNLVPARDAFGIWHADDPQGIFGAHPQATQFRPGCDDDDLHTDNHNHRNSDNSTHPPDDPTDMDMGGD

Organism: NCBI:txid174260

InterPro domains:
  IPR000885 Fibrillar collagen, C-terminal [PF01410] (27-94)
  IPR036056 Fibrinogen-like, C-terminal [SSF56496] (28-72)